Protein AF-X1BWQ9-F1 (afdb_monomer)

pLDDT: mean 80.92, std 18.8, range [32.78, 98.62]

Structure (mmCIF, N/CA/C/O backbone):
data_AF-X1BWQ9-F1
#
_entry.id   AF-X1BWQ9-F1
#
loop_
_atom_site.group_PDB
_atom_site.id
_atom_site.type_symbol
_atom_site.label_atom_id
_atom_site.label_alt_id
_atom_site.label_comp_id
_atom_site.label_asym_id
_atom_site.label_entity_id
_atom_site.label_seq_id
_atom_site.pdbx_PDB_ins_code
_atom_site.Cartn_x
_atom_site.Cartn_y
_atom_site.Cartn_z
_atom_site.occupancy
_atom_site.B_iso_or_equiv
_atom_site.auth_seq_id
_atom_site.auth_comp_id
_atom_site.auth_asym_id
_atom_site.auth_atom_id
_atom_site.pdbx_PDB_model_num
ATOM 1 N N . MET A 1 1 ? -18.091 -28.065 23.552 1.00 39.84 1 MET A N 1
ATOM 2 C CA . MET A 1 1 ? -18.417 -26.660 23.874 1.00 39.84 1 MET A CA 1
ATOM 3 C C . MET A 1 1 ? -19.279 -26.149 22.727 1.00 39.84 1 MET A C 1
ATOM 5 O O . MET A 1 1 ? -18.931 -26.414 21.587 1.00 39.84 1 MET A O 1
ATOM 9 N N . SER A 1 2 ? -20.469 -25.638 23.039 1.00 34.06 2 SER A N 1
ATOM 10 C CA . SER A 1 2 ? -21.597 -25.427 22.114 1.00 34.06 2 SER A CA 1
ATOM 11 C C . SER A 1 2 ? -21.289 -24.457 20.966 1.00 34.06 2 SER A C 1
ATOM 13 O O . SER A 1 2 ? -20.650 -23.437 21.198 1.00 34.06 2 SER A O 1
ATOM 15 N N . LEU A 1 3 ? -21.811 -24.745 19.766 1.00 51.91 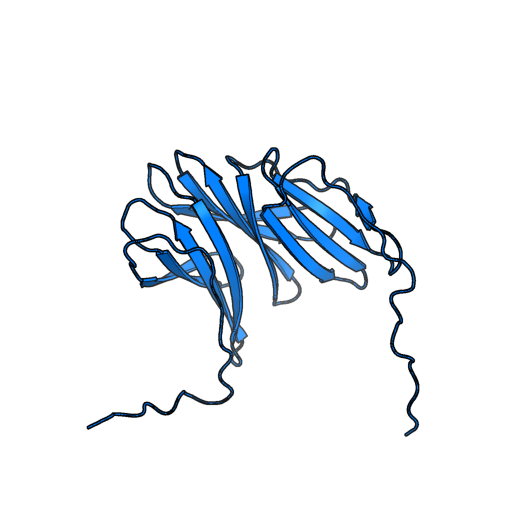3 LEU A N 1
ATOM 16 C CA . LEU A 1 3 ? -21.990 -23.762 18.690 1.00 51.91 3 LEU A CA 1
ATOM 17 C C . LEU A 1 3 ? -23.052 -22.725 19.101 1.00 51.91 3 LEU A C 1
ATOM 19 O O . LEU A 1 3 ? -24.081 -23.118 19.649 1.00 51.91 3 LEU A O 1
ATOM 23 N N . HIS A 1 4 ? -22.817 -21.445 18.793 1.00 39.44 4 HIS A N 1
ATOM 24 C CA . HIS A 1 4 ? -23.744 -20.569 18.058 1.00 39.44 4 HIS A CA 1
ATOM 25 C C . HIS A 1 4 ? -23.160 -19.158 17.888 1.00 39.44 4 HIS A C 1
ATOM 27 O O . HIS A 1 4 ? -22.891 -18.457 18.856 1.00 39.44 4 HIS A O 1
ATOM 33 N N . GLY A 1 5 ? -23.060 -18.737 16.632 1.00 33.94 5 GLY A N 1
ATOM 34 C CA . GLY A 1 5 ? -23.035 -17.352 16.184 1.00 33.94 5 GLY A CA 1
ATOM 35 C C . GLY A 1 5 ? -23.505 -17.394 14.739 1.00 33.94 5 GLY A C 1
ATOM 36 O O . GLY A 1 5 ? -22.820 -17.962 13.897 1.00 33.94 5 GLY A O 1
ATOM 37 N N . ALA A 1 6 ? -24.748 -16.980 14.507 1.00 39.12 6 ALA A N 1
ATOM 38 C CA . ALA A 1 6 ? -25.444 -17.090 13.233 1.00 39.12 6 ALA A CA 1
ATOM 39 C C . ALA A 1 6 ? -24.619 -16.491 12.087 1.00 39.12 6 ALA A C 1
ATOM 41 O O . ALA A 1 6 ? -23.968 -15.465 12.269 1.00 39.12 6 ALA A O 1
ATOM 42 N N . GLY A 1 7 ? -24.682 -17.121 10.910 1.00 40.94 7 GLY A N 1
ATOM 43 C CA . GLY A 1 7 ? -24.214 -16.490 9.683 1.00 40.94 7 GLY A CA 1
ATOM 44 C C . GLY A 1 7 ? -24.874 -15.122 9.571 1.00 40.94 7 GLY A C 1
ATOM 45 O O . GLY A 1 7 ? -26.104 -15.037 9.548 1.00 40.94 7 GLY A O 1
ATOM 46 N N . ALA A 1 8 ? -24.059 -14.069 9.582 1.00 41.94 8 ALA A N 1
ATOM 47 C CA . ALA A 1 8 ? -24.521 -12.726 9.310 1.00 41.94 8 ALA A CA 1
ATOM 48 C C . ALA A 1 8 ? -25.098 -12.741 7.893 1.00 41.94 8 ALA A C 1
ATOM 50 O O . ALA A 1 8 ? -24.376 -12.799 6.900 1.00 41.94 8 ALA A O 1
ATOM 51 N N . VAL A 1 9 ? -26.424 -12.790 7.802 1.00 44.78 9 VAL A N 1
ATOM 52 C CA . VAL A 1 9 ? -27.116 -12.485 6.559 1.00 44.78 9 VAL A CA 1
ATOM 53 C C . VAL A 1 9 ? -26.864 -11.000 6.343 1.00 44.78 9 VAL A C 1
ATOM 55 O O . VAL A 1 9 ? -27.242 -10.192 7.187 1.00 44.78 9 VAL A O 1
ATOM 58 N N . ILE A 1 10 ? -26.196 -10.642 5.247 1.00 50.66 10 ILE A N 1
ATOM 59 C CA . ILE A 1 10 ? -26.117 -9.253 4.791 1.00 50.66 10 ILE A CA 1
ATOM 60 C C . ILE A 1 10 ? -27.555 -8.851 4.436 1.00 50.66 10 ILE A C 1
ATOM 62 O O . ILE A 1 10 ? -28.046 -9.147 3.351 1.00 50.66 10 ILE A O 1
ATOM 66 N N . THR A 1 11 ? -28.290 -8.290 5.398 1.00 50.88 11 THR A N 1
ATOM 67 C CA . THR A 1 11 ? -29.706 -7.913 5.236 1.00 50.88 11 THR A CA 1
ATOM 68 C C . THR A 1 11 ? -29.882 -6.537 4.609 1.00 50.88 11 THR A C 1
ATOM 70 O O . THR A 1 11 ? -30.988 -6.176 4.215 1.00 50.88 11 THR A O 1
ATOM 73 N N . THR A 1 12 ? -28.796 -5.782 4.492 1.00 52.22 12 THR A N 1
ATOM 74 C CA . THR A 1 12 ? -28.752 -4.456 3.885 1.00 52.22 12 THR A CA 1
ATOM 75 C C . THR A 1 12 ? -27.552 -4.410 2.958 1.00 52.22 12 THR A C 1
ATOM 77 O O . THR A 1 12 ? -26.409 -4.411 3.403 1.00 52.22 12 THR A O 1
ATOM 80 N N . LEU A 1 13 ? -27.828 -4.419 1.654 1.00 53.38 13 LEU A N 1
ATOM 81 C CA . LEU A 1 13 ? -26.870 -3.989 0.649 1.00 53.38 13 LEU A CA 1
ATOM 82 C C . LEU A 1 13 ? -26.889 -2.461 0.687 1.00 53.38 13 LEU A C 1
ATOM 84 O O . LEU A 1 13 ? -27.791 -1.852 0.11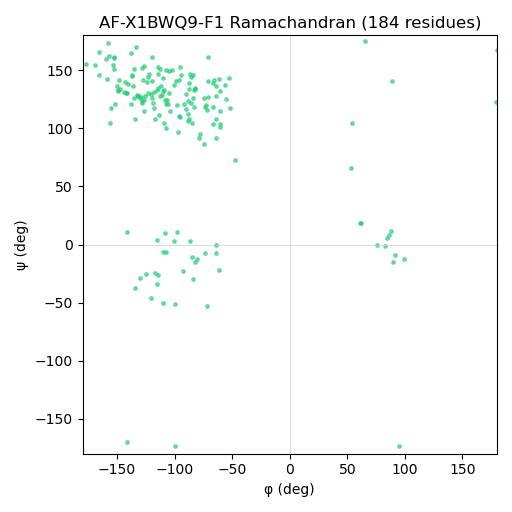4 1.00 53.38 13 LEU A O 1
ATOM 88 N N . ASP A 1 14 ? -25.964 -1.860 1.430 1.00 55.56 14 ASP A N 1
ATOM 89 C CA . ASP A 1 14 ? -25.725 -0.428 1.298 1.00 55.56 14 ASP A CA 1
ATOM 90 C C . ASP A 1 14 ? -24.801 -0.204 0.095 1.00 55.56 14 ASP A C 1
ATOM 92 O O . ASP A 1 14 ? -23.837 -0.946 -0.112 1.00 55.56 14 ASP A O 1
ATOM 96 N N . GLN A 1 15 ? -25.139 0.770 -0.746 1.00 62.56 15 GLN A N 1
ATOM 97 C CA . GLN A 1 15 ? -24.367 1.115 -1.934 1.00 62.56 15 GLN A CA 1
ATOM 98 C C . GLN A 1 15 ? -23.858 2.537 -1.765 1.00 62.56 15 GLN A C 1
ATOM 100 O O . GLN A 1 15 ? -24.610 3.501 -1.913 1.00 62.56 15 GLN A O 1
ATOM 105 N N . PHE A 1 16 ? -22.557 2.665 -1.530 1.00 58.97 16 PHE A N 1
ATOM 106 C CA . PHE A 1 16 ? -21.894 3.955 -1.604 1.00 58.97 16 PHE A CA 1
ATOM 107 C C . PHE A 1 16 ? -21.432 4.197 -3.043 1.00 58.97 16 PHE A C 1
ATOM 109 O O . PHE A 1 16 ? -20.581 3.482 -3.571 1.00 58.97 16 PHE A O 1
ATOM 116 N N . ASN A 1 17 ? -22.044 5.175 -3.711 1.00 62.47 17 ASN A N 1
ATOM 117 C CA . ASN A 1 17 ? -21.663 5.552 -5.068 1.00 62.47 17 ASN A CA 1
ATOM 118 C C . ASN A 1 17 ? -20.540 6.581 -5.014 1.00 62.47 17 ASN A C 1
ATOM 120 O O . ASN A 1 17 ? -20.774 7.745 -4.687 1.00 62.47 17 ASN A O 1
ATOM 124 N N . PHE A 1 18 ? -19.335 6.156 -5.375 1.00 61.69 18 PHE A N 1
ATOM 125 C CA . PHE A 1 18 ? -18.223 7.070 -5.595 1.00 61.69 18 PHE A CA 1
ATOM 126 C C . PHE A 1 18 ? -18.464 7.877 -6.877 1.00 61.69 18 PHE A C 1
ATOM 128 O O . PHE A 1 18 ? -18.989 7.365 -7.869 1.00 61.69 18 PHE A O 1
ATOM 135 N N . SER A 1 19 ? -18.117 9.165 -6.853 1.00 51.50 19 SER A N 1
ATOM 136 C CA . SER A 1 19 ? -18.332 10.084 -7.979 1.00 51.50 19 SER A CA 1
ATOM 137 C C . SER A 1 19 ? -17.370 9.849 -9.149 1.00 51.50 19 SER A C 1
ATOM 139 O O . SER A 1 19 ? -17.547 10.448 -10.211 1.00 51.50 19 SER A O 1
ATOM 141 N N . THR A 1 20 ? -16.376 8.973 -8.979 1.00 56.62 20 THR A N 1
ATOM 142 C CA . THR A 1 20 ? -15.365 8.632 -9.982 1.00 56.62 20 THR A CA 1
ATOM 143 C C . THR A 1 20 ? -15.081 7.132 -10.027 1.00 56.62 20 THR A C 1
ATOM 145 O O . THR A 1 20 ? -15.497 6.373 -9.153 1.00 56.62 20 THR A O 1
ATOM 148 N N . PHE A 1 21 ? -14.416 6.695 -11.102 1.00 55.03 21 PHE A N 1
ATOM 149 C CA . PHE A 1 21 ? -13.987 5.309 -11.281 1.00 55.03 21 PHE A CA 1
ATOM 150 C C . PHE A 1 21 ? -13.036 4.937 -10.131 1.00 55.03 21 PHE A C 1
ATOM 152 O O . PHE A 1 21 ? -11.969 5.545 -10.005 1.00 55.03 21 PHE A O 1
ATOM 159 N N . GLY A 1 22 ? -13.453 3.999 -9.277 1.00 58.47 22 GLY A N 1
ATOM 160 C CA . GLY A 1 22 ? -12.607 3.453 -8.218 1.00 58.47 22 GLY A CA 1
ATOM 161 C C . GLY A 1 22 ? -11.526 2.577 -8.839 1.00 58.47 22 GLY A C 1
ATOM 162 O O . GLY A 1 22 ? -11.842 1.718 -9.661 1.00 58.47 22 GLY A O 1
ATOM 163 N N . GLY A 1 23 ? -10.267 2.845 -8.501 1.00 78.69 23 GLY A N 1
ATOM 164 C CA . GLY A 1 23 ? -9.135 2.023 -8.916 1.00 78.69 23 GLY A CA 1
ATOM 165 C C . GLY A 1 23 ? -9.138 0.698 -8.165 1.00 78.69 23 GLY A C 1
ATOM 166 O O . GLY A 1 23 ? -9.162 -0.353 -8.794 1.00 78.69 23 GLY A O 1
ATOM 167 N N . ASP A 1 24 ? -9.209 0.778 -6.832 1.00 90.25 24 ASP A N 1
ATOM 168 C CA . ASP A 1 24 ? -9.172 -0.367 -5.922 1.00 90.25 24 ASP A CA 1
ATOM 169 C C . ASP A 1 24 ? -9.629 0.035 -4.501 1.00 90.25 24 ASP A C 1
ATOM 171 O O . ASP A 1 24 ? -9.744 1.230 -4.190 1.00 90.25 24 ASP A O 1
ATOM 175 N N . ALA A 1 25 ? -9.919 -0.945 -3.641 1.00 92.50 25 ALA A N 1
ATOM 176 C CA . ALA A 1 25 ? -10.301 -0.735 -2.249 1.00 92.50 25 ALA A CA 1
ATOM 177 C C . ALA A 1 25 ? -9.843 -1.878 -1.328 1.00 92.50 25 ALA A C 1
ATOM 179 O O . ALA A 1 25 ? -9.977 -3.053 -1.666 1.00 92.50 25 ALA A O 1
ATOM 180 N N . ALA A 1 26 ? -9.403 -1.541 -0.112 1.00 95.56 26 ALA A N 1
ATOM 181 C CA . ALA A 1 26 ? -8.907 -2.520 0.856 1.00 95.56 26 ALA A CA 1
ATOM 182 C C . ALA A 1 26 ? -9.411 -2.268 2.286 1.00 95.56 26 ALA A C 1
ATOM 184 O O . ALA A 1 26 ? -9.550 -1.132 2.743 1.00 95.56 26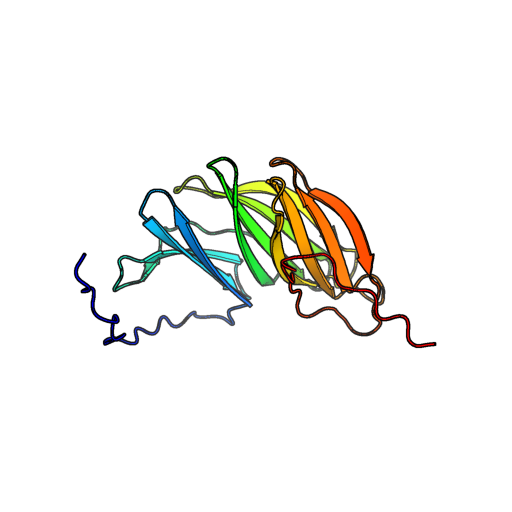 ALA A O 1
ATOM 185 N N . TRP A 1 27 ? -9.656 -3.354 3.017 1.00 96.94 27 TRP A N 1
ATOM 186 C CA . TRP A 1 27 ? -10.112 -3.318 4.408 1.00 96.94 27 TRP A CA 1
ATOM 187 C C . TRP A 1 27 ? -8.943 -3.417 5.392 1.00 96.94 27 TRP A C 1
ATOM 189 O O . TRP A 1 27 ? -7.975 -4.133 5.137 1.00 96.94 27 TRP A O 1
ATOM 199 N N . LEU A 1 28 ? -9.066 -2.742 6.534 1.00 97.88 28 LEU A N 1
ATOM 200 C CA . LEU A 1 28 ? -8.136 -2.797 7.662 1.00 97.88 28 LEU A CA 1
ATOM 201 C C . LEU A 1 28 ? -8.917 -2.906 8.976 1.00 97.88 28 LEU A C 1
ATOM 203 O O . LEU A 1 28 ? -9.857 -2.155 9.197 1.00 97.88 28 LEU A O 1
ATOM 207 N N . GLU A 1 29 ? -8.483 -3.778 9.883 1.00 97.12 29 GLU A N 1
ATOM 208 C CA . GLU A 1 29 ? -8.978 -3.835 11.263 1.00 97.12 29 GLU A CA 1
ATOM 209 C C . GLU A 1 29 ? -7.888 -3.345 12.214 1.00 97.12 29 GLU A C 1
ATOM 211 O O . GLU A 1 29 ? -6.930 -4.069 12.482 1.00 97.12 29 GLU A O 1
ATOM 216 N N . SER A 1 30 ? -8.011 -2.129 12.745 1.00 95.75 30 SER A N 1
ATOM 217 C CA . SER A 1 30 ? -6.983 -1.537 13.607 1.00 95.75 30 SER A CA 1
ATOM 218 C C . SER A 1 30 ? -7.566 -0.954 14.884 1.00 95.75 30 SER A C 1
ATOM 220 O O . SER A 1 30 ? -8.529 -0.189 14.867 1.00 95.75 30 SER A O 1
ATOM 222 N N . GLY A 1 31 ? -7.001 -1.354 16.026 1.00 92.12 31 GLY A N 1
ATOM 223 C CA . GLY A 1 31 ? -7.430 -0.863 17.338 1.00 92.12 31 GLY A CA 1
ATOM 224 C C . GLY A 1 31 ? -8.893 -1.170 17.695 1.00 92.12 31 GLY A C 1
ATOM 225 O O . GLY A 1 31 ? -9.441 -0.522 18.582 1.00 92.12 31 GLY A O 1
ATOM 226 N N . GLY A 1 32 ? -9.526 -2.141 17.025 1.00 93.31 32 GLY A N 1
ATOM 227 C CA . GLY A 1 32 ? -10.955 -2.446 17.172 1.00 93.31 32 GLY A CA 1
ATOM 228 C C . GLY A 1 32 ? -11.883 -1.615 16.278 1.00 93.31 32 GLY A C 1
ATOM 229 O O . GLY A 1 32 ? -13.097 -1.695 16.450 1.00 93.31 32 GLY A O 1
ATOM 230 N N . THR A 1 33 ? -11.326 -0.839 15.347 1.00 95.88 33 THR A N 1
ATOM 231 C CA . THR A 1 33 ? -12.062 -0.099 14.319 1.00 95.88 33 THR A CA 1
ATOM 232 C C . THR A 1 33 ? -11.811 -0.721 12.948 1.00 95.88 33 THR A C 1
ATOM 234 O O . THR A 1 33 ? -10.659 -0.923 12.557 1.00 95.88 33 THR A O 1
ATOM 237 N N . THR A 1 34 ? -12.889 -0.944 12.198 1.00 97.44 34 THR A N 1
ATOM 238 C CA . THR A 1 34 ? -12.830 -1.334 10.790 1.00 97.44 34 THR A CA 1
ATOM 239 C C . THR A 1 34 ? -12.684 -0.095 9.914 1.00 97.44 34 THR A C 1
ATOM 241 O O . THR A 1 34 ? -13.517 0.815 9.972 1.00 97.44 34 THR A O 1
ATOM 244 N N . TYR A 1 35 ? -11.664 -0.076 9.064 1.00 96.94 35 TYR A N 1
ATOM 245 C CA . TYR A 1 35 ? -11.426 0.951 8.060 1.00 96.94 35 TYR A CA 1
ATOM 246 C C . TYR A 1 35 ? -11.542 0.372 6.648 1.00 96.94 35 TYR A C 1
ATOM 248 O O . TYR A 1 35 ? -11.157 -0.770 6.396 1.00 96.94 35 TYR A O 1
ATOM 256 N N . LEU A 1 36 ? -12.025 1.188 5.717 1.00 95.19 36 LEU A N 1
ATOM 257 C CA . LEU A 1 36 ? -11.995 0.930 4.280 1.00 95.19 36 LEU A CA 1
ATOM 258 C C . LEU A 1 36 ? -11.200 2.045 3.614 1.00 95.19 36 LEU A C 1
ATOM 260 O O . LEU A 1 36 ? -11.534 3.216 3.780 1.00 95.19 36 LEU A O 1
ATOM 264 N N . VAL A 1 37 ? -10.183 1.684 2.841 1.00 94.25 37 VAL A N 1
ATOM 265 C CA . VAL A 1 37 ? -9.494 2.617 1.951 1.00 94.25 37 VAL A CA 1
ATOM 266 C C . VAL A 1 37 ? -10.022 2.458 0.536 1.00 94.25 37 VAL A C 1
ATOM 268 O O . VAL A 1 37 ? -10.270 1.335 0.103 1.00 94.25 37 VAL A O 1
ATOM 271 N N . VAL A 1 38 ? -10.186 3.566 -0.182 1.00 91.56 38 VAL A N 1
ATOM 272 C CA . VAL A 1 38 ? -10.612 3.579 -1.587 1.00 91.56 38 VAL A CA 1
ATOM 273 C C . VAL A 1 38 ? -9.698 4.506 -2.381 1.00 91.56 38 VAL A C 1
ATOM 275 O O . VAL A 1 38 ? -9.493 5.654 -1.987 1.00 91.56 38 VAL A O 1
ATOM 278 N N . GLY A 1 39 ? -9.156 4.013 -3.495 1.00 89.44 39 GLY A N 1
ATOM 279 C CA . GLY A 1 39 ? -8.399 4.799 -4.475 1.00 89.44 39 GLY A CA 1
ATOM 280 C C . GLY A 1 39 ? -9.235 5.130 -5.716 1.00 89.44 39 GLY A C 1
ATOM 281 O O . GLY A 1 39 ? -10.120 4.359 -6.091 1.00 89.44 39 GLY A O 1
ATOM 282 N N . GLY A 1 40 ? -8.971 6.261 -6.383 1.00 82.19 40 GLY A N 1
ATOM 283 C CA . GLY A 1 40 ? -9.768 6.691 -7.540 1.00 82.19 40 GLY A CA 1
ATOM 284 C C . GLY A 1 40 ? -9.091 7.673 -8.503 1.00 82.19 40 GLY A C 1
ATOM 285 O O . GLY A 1 40 ? -7.990 8.166 -8.268 1.00 82.19 40 GLY A O 1
ATOM 286 N N . ALA A 1 41 ? -9.782 7.947 -9.617 1.00 67.19 41 ALA A N 1
ATOM 287 C CA . ALA A 1 41 ? -9.221 8.594 -10.810 1.00 67.19 41 ALA A CA 1
ATOM 288 C C . ALA A 1 41 ? -9.075 10.132 -10.781 1.00 67.19 41 ALA A C 1
ATOM 290 O O . ALA A 1 41 ? -8.455 10.677 -11.692 1.00 67.19 41 ALA A O 1
ATOM 291 N N . SER A 1 42 ? -9.670 10.849 -9.817 1.00 62.16 42 SER A N 1
ATOM 292 C CA . SER A 1 42 ? -9.624 12.326 -9.792 1.00 62.16 42 SER A CA 1
ATOM 293 C C . SER A 1 42 ? -8.857 12.949 -8.623 1.00 62.16 42 SER A C 1
ATOM 295 O O . SER A 1 42 ? -8.428 14.079 -8.816 1.00 62.16 42 SER A O 1
ATOM 297 N N . VAL A 1 43 ? -8.743 12.259 -7.471 1.00 55.59 43 VAL A N 1
ATOM 298 C CA . VAL A 1 43 ? -7.943 12.515 -6.234 1.00 55.59 43 VAL A CA 1
ATOM 299 C C . VAL A 1 43 ? -8.184 11.295 -5.298 1.00 55.59 43 VAL A C 1
ATOM 301 O O . VAL A 1 43 ? -9.284 10.747 -5.331 1.00 55.59 43 VAL A O 1
ATOM 304 N N . ASP A 1 44 ? -7.333 10.907 -4.346 1.00 74.12 44 ASP A N 1
ATOM 305 C CA . ASP A 1 44 ? -6.241 9.940 -4.552 1.00 74.12 44 ASP A CA 1
ATOM 306 C C . ASP A 1 44 ? -6.391 8.726 -3.641 1.00 74.12 44 ASP A C 1
ATOM 308 O O . ASP A 1 44 ? -6.295 7.590 -4.080 1.00 74.12 44 ASP A O 1
ATOM 312 N N . VAL A 1 45 ? -6.677 8.941 -2.370 1.00 89.06 45 VAL A N 1
ATOM 313 C CA . VAL A 1 45 ? -7.021 7.884 -1.423 1.00 89.06 45 VAL A CA 1
ATOM 314 C C . VAL A 1 45 ? -7.970 8.508 -0.418 1.00 89.06 45 VAL A C 1
ATOM 316 O O . VAL A 1 45 ? -7.671 9.594 0.071 1.00 89.06 45 VAL A O 1
ATOM 319 N N . GLU A 1 46 ? -9.080 7.852 -0.095 1.00 91.62 46 GLU A N 1
ATOM 320 C CA . GLU A 1 46 ? -9.960 8.240 1.012 1.00 91.62 46 GLU A CA 1
ATOM 321 C C . GLU A 1 46 ? -10.142 7.065 1.976 1.00 91.62 46 GLU A C 1
ATOM 323 O O . GLU A 1 46 ? -10.265 5.915 1.547 1.00 91.62 46 GLU A O 1
ATOM 328 N N . ILE A 1 47 ? -10.151 7.360 3.280 1.00 93.62 47 ILE A N 1
ATOM 329 C CA . ILE A 1 47 ? -10.394 6.370 4.332 1.00 93.62 47 ILE A CA 1
ATOM 330 C C . ILE A 1 47 ? -11.767 6.596 4.968 1.00 93.62 47 ILE A C 1
ATOM 332 O O . ILE A 1 47 ? -12.118 7.698 5.402 1.00 93.62 47 ILE A O 1
ATOM 336 N N . PHE A 1 48 ? -12.509 5.507 5.105 1.00 93.44 48 PHE A N 1
ATOM 337 C CA . PHE A 1 48 ? -13.789 5.424 5.792 1.00 93.44 48 PHE A CA 1
ATOM 338 C C . PHE A 1 48 ? -13.658 4.537 7.029 1.00 93.44 48 PHE A C 1
ATOM 340 O O . PHE A 1 48 ? -12.841 3.618 7.040 1.00 93.44 48 PHE A O 1
ATOM 347 N N . THR A 1 49 ? -14.485 4.764 8.046 1.00 95.75 49 THR A N 1
ATOM 348 C CA . THR A 1 49 ? -14.771 3.762 9.080 1.00 95.75 49 THR A CA 1
ATOM 349 C C . THR A 1 49 ? -16.039 2.993 8.743 1.00 95.75 49 THR A C 1
ATOM 351 O O . THR A 1 49 ? -16.939 3.519 8.084 1.00 95.75 49 THR A O 1
ATOM 354 N N . PHE A 1 50 ? -16.124 1.755 9.222 1.00 93.69 50 PHE A N 1
ATOM 355 C CA . PHE A 1 50 ? -17.312 0.918 9.128 1.00 93.69 50 PHE A CA 1
ATOM 356 C C . PHE A 1 50 ? -17.716 0.414 10.512 1.00 93.69 50 PHE A C 1
ATOM 358 O O . PHE A 1 50 ? -16.907 -0.162 11.232 1.00 93.69 50 PHE A O 1
ATOM 365 N N . ASP A 1 51 ? -18.975 0.619 10.889 1.00 89.62 51 ASP A N 1
ATOM 366 C CA . ASP A 1 51 ? -19.504 0.211 12.201 1.00 89.62 51 ASP A CA 1
ATOM 367 C C . ASP A 1 51 ? -20.256 -1.134 12.175 1.00 89.62 51 ASP A C 1
ATOM 369 O O . ASP A 1 51 ? -20.943 -1.495 13.132 1.00 89.62 51 ASP A O 1
ATOM 373 N N . GLY A 1 52 ? -20.155 -1.875 11.067 1.00 87.00 52 GLY A N 1
ATOM 374 C CA . GLY A 1 52 ? -20.956 -3.074 10.807 1.00 87.00 52 GLY A CA 1
ATOM 375 C C . GLY A 1 52 ? -22.253 -2.797 10.042 1.00 87.00 52 GLY A C 1
ATOM 376 O O . GLY A 1 52 ? -22.913 -3.744 9.610 1.00 87.00 52 GLY A O 1
ATOM 377 N N . SER A 1 53 ? -22.619 -1.527 9.849 1.00 85.31 53 SER A N 1
ATOM 378 C CA . SER A 1 53 ? -23.835 -1.123 9.139 1.00 85.31 53 SER A CA 1
ATOM 379 C C . SER A 1 53 ? -23.633 0.007 8.132 1.00 85.31 53 SER A C 1
ATOM 381 O O . SER A 1 53 ? -24.248 -0.038 7.070 1.00 85.31 53 SER A O 1
ATOM 383 N N . THR A 1 54 ? -22.778 0.987 8.427 1.00 85.62 54 THR A N 1
ATOM 384 C CA . THR A 1 54 ? -22.610 2.201 7.618 1.00 85.62 54 THR A CA 1
ATOM 385 C C . THR A 1 54 ? -21.145 2.581 7.445 1.00 85.62 54 THR A C 1
ATOM 387 O O . THR A 1 54 ? -20.329 2.382 8.347 1.00 85.62 54 THR A O 1
ATOM 390 N N . LEU A 1 55 ? -20.819 3.138 6.274 1.00 89.88 55 LEU A N 1
ATOM 391 C CA . LEU A 1 55 ? -19.524 3.758 5.995 1.00 89.88 55 LEU A CA 1
ATOM 392 C C . LEU A 1 55 ? -19.569 5.245 6.358 1.00 89.88 55 LEU A C 1
ATOM 394 O O . LEU A 1 55 ? -20.455 5.971 5.906 1.00 89.88 55 LEU A O 1
ATOM 398 N N . THR A 1 56 ? -18.592 5.714 7.132 1.00 91.00 56 THR A N 1
ATOM 399 C CA . THR A 1 56 ? -18.447 7.129 7.505 1.00 91.00 56 THR A CA 1
ATOM 400 C C . THR A 1 56 ? -17.078 7.642 7.075 1.00 91.00 56 THR A C 1
ATOM 402 O O . THR A 1 56 ? -16.069 7.009 7.368 1.00 91.00 56 THR A O 1
ATOM 405 N N . THR A 1 57 ? -17.016 8.787 6.386 1.00 90.50 57 THR A N 1
ATOM 406 C CA . THR A 1 57 ? -15.725 9.398 6.018 1.00 90.50 57 THR A CA 1
ATOM 407 C C . THR A 1 57 ? -14.947 9.809 7.269 1.00 90.50 57 THR A C 1
ATOM 409 O O . THR A 1 57 ? -15.504 10.388 8.205 1.00 90.50 57 THR A O 1
ATOM 412 N N . THR A 1 58 ? -13.647 9.516 7.286 1.00 93.62 58 THR A N 1
ATOM 413 C CA . THR A 1 58 ? -12.736 9.970 8.350 1.00 93.62 58 THR A CA 1
ATOM 414 C C . THR A 1 58 ? -12.239 11.398 8.126 1.00 93.62 58 THR A C 1
ATOM 416 O O . THR A 1 58 ? -11.689 12.010 9.039 1.00 93.62 58 THR A O 1
ATOM 419 N N . GLY A 1 59 ? -12.402 11.931 6.909 1.00 90.75 59 GLY A N 1
ATOM 420 C CA . GLY A 1 59 ? -11.736 13.152 6.451 1.00 90.75 59 GLY A CA 1
ATOM 421 C C . GLY A 1 59 ? -10.255 12.965 6.090 1.00 90.75 59 GLY A C 1
ATOM 422 O O . GLY A 1 59 ? -9.611 13.927 5.673 1.00 90.75 59 GLY A O 1
ATOM 423 N N . ILE A 1 60 ? -9.707 11.752 6.224 1.00 92.75 60 ILE A N 1
ATOM 424 C CA . ILE A 1 60 ? -8.326 11.434 5.856 1.00 92.75 60 ILE A CA 1
ATOM 425 C C . ILE A 1 60 ? -8.281 11.158 4.358 1.00 92.75 60 ILE A C 1
ATOM 427 O O . ILE A 1 60 ? -8.913 10.221 3.865 1.00 92.75 60 ILE A O 1
ATOM 431 N N . THR A 1 61 ? -7.520 11.987 3.647 1.00 90.88 61 THR A N 1
ATOM 432 C CA . THR A 1 61 ? -7.340 11.888 2.200 1.00 90.88 61 THR A CA 1
ATOM 433 C C . THR A 1 61 ? -5.872 12.048 1.824 1.00 90.88 61 THR A C 1
ATOM 435 O O . THR A 1 61 ? -5.119 12.727 2.527 1.00 90.88 61 THR A O 1
ATOM 438 N N . LEU A 1 62 ? -5.458 11.425 0.721 1.00 88.81 62 LEU A N 1
ATOM 439 C CA . LEU A 1 62 ? -4.176 11.722 0.081 1.00 88.81 62 LEU A CA 1
ATOM 440 C C . LEU A 1 62 ? -4.370 12.543 -1.187 1.00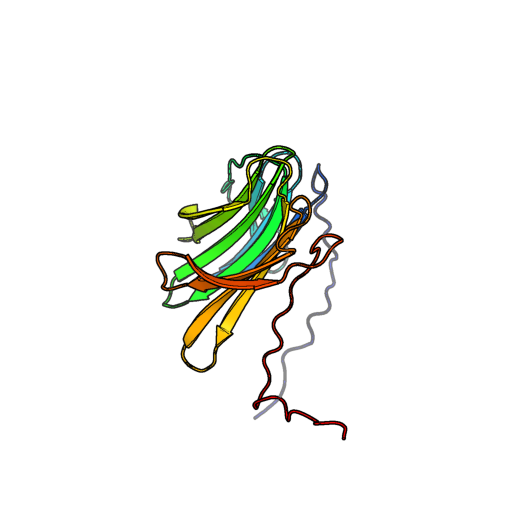 88.81 62 LEU A C 1
ATOM 442 O O . LEU A 1 62 ? -5.418 12.458 -1.814 1.00 88.81 62 LEU A O 1
ATOM 446 N N . SER A 1 63 ? -3.339 13.361 -1.422 1.00 85.81 63 SER A N 1
ATOM 447 C CA . SER A 1 63 ? -2.927 14.140 -2.593 1.00 85.81 63 SER A CA 1
ATOM 448 C C . SER A 1 63 ? -1.848 13.459 -3.476 1.00 85.81 63 SER A C 1
ATOM 450 O O . SER A 1 63 ? -0.691 13.551 -3.068 1.00 85.81 63 SER A O 1
ATOM 452 N N . LEU A 1 64 ? -2.102 12.760 -4.580 1.00 81.94 64 LEU A N 1
ATOM 453 C CA . LEU A 1 64 ? -1.124 12.038 -5.406 1.00 81.94 64 LEU A CA 1
ATOM 454 C C . LEU A 1 64 ? -1.104 12.585 -6.836 1.00 81.94 64 LEU A C 1
ATOM 456 O O . LEU A 1 64 ? -1.986 13.307 -7.295 1.00 81.94 64 LEU A O 1
ATOM 460 N N . VAL A 1 65 ? -0.020 12.276 -7.542 1.00 77.94 65 VAL A N 1
ATOM 461 C CA . VAL A 1 65 ? 0.097 12.589 -8.965 1.00 77.94 65 VAL A CA 1
ATOM 462 C C . VAL A 1 65 ? -0.447 11.399 -9.745 1.00 77.94 65 VAL A C 1
ATOM 464 O O . VAL A 1 65 ? 0.111 10.306 -9.678 1.00 77.94 65 VAL A O 1
ATOM 467 N N . GLY A 1 66 ? -1.531 11.625 -10.483 1.00 81.31 66 GLY A N 1
ATOM 468 C CA . GLY A 1 66 ? -2.165 10.604 -11.311 1.00 81.31 66 GLY A CA 1
ATOM 469 C C . GLY A 1 66 ? -3.322 9.882 -10.628 1.00 81.31 66 GLY A C 1
ATOM 470 O O . GLY A 1 66 ? -3.782 10.269 -9.560 1.00 81.31 66 GLY A O 1
ATOM 471 N N . ALA A 1 67 ? -3.835 8.847 -11.289 1.00 84.75 67 ALA A N 1
ATOM 472 C CA . ALA A 1 67 ? -4.925 8.049 -10.744 1.00 84.75 67 ALA A CA 1
ATOM 473 C C . ALA A 1 67 ? -4.365 7.003 -9.779 1.00 84.75 67 ALA A C 1
ATOM 475 O O . ALA A 1 67 ? -3.442 6.267 -10.137 1.00 84.75 67 ALA A O 1
ATOM 476 N N . THR A 1 68 ? -4.967 6.876 -8.598 1.00 90.69 68 THR A N 1
ATOM 477 C CA . THR A 1 68 ? -4.708 5.720 -7.736 1.00 90.69 68 THR A CA 1
ATOM 478 C C . THR A 1 68 ? -5.419 4.510 -8.303 1.00 90.69 68 THR A C 1
ATOM 480 O O . THR A 1 68 ? -6.627 4.542 -8.554 1.00 90.69 68 THR A O 1
ATOM 483 N N . ARG A 1 69 ? -4.659 3.439 -8.504 1.00 89.12 69 ARG A N 1
ATOM 484 C CA . ARG A 1 69 ? -5.133 2.207 -9.134 1.00 89.12 69 ARG A CA 1
ATOM 485 C C . ARG A 1 69 ? -5.072 1.002 -8.217 1.00 89.12 69 ARG A C 1
ATOM 487 O O . ARG A 1 69 ? -5.847 0.090 -8.445 1.00 89.12 69 ARG A O 1
ATOM 494 N N . ALA A 1 70 ? -4.203 1.024 -7.211 1.00 92.38 70 ALA A N 1
ATOM 495 C CA . ALA A 1 70 ? -3.997 -0.106 -6.322 1.00 92.38 70 ALA A CA 1
ATOM 496 C C . ALA A 1 70 ? -3.809 0.364 -4.883 1.00 92.38 70 ALA A C 1
ATOM 498 O O . ALA A 1 70 ? -3.091 1.341 -4.638 1.00 92.38 70 ALA A O 1
ATOM 499 N N . VAL A 1 71 ? -4.421 -0.333 -3.932 1.00 95.75 71 VAL A N 1
ATOM 500 C CA . VAL A 1 71 ? -4.253 -0.067 -2.503 1.00 95.75 71 VAL A CA 1
ATOM 501 C C . VAL A 1 71 ? -4.203 -1.376 -1.727 1.00 95.75 71 VAL A C 1
ATOM 503 O O . VAL A 1 71 ? -5.080 -2.218 -1.852 1.00 95.75 71 VAL A O 1
ATOM 506 N N . ALA A 1 72 ? -3.210 -1.540 -0.854 1.00 97.62 72 ALA A N 1
ATOM 507 C CA . ALA A 1 72 ? -3.131 -2.726 -0.004 1.00 97.62 72 ALA A CA 1
ATOM 508 C C . ALA A 1 72 ? -2.635 -2.397 1.401 1.00 97.62 72 ALA A C 1
ATOM 510 O O . ALA A 1 72 ? -1.589 -1.763 1.581 1.00 97.62 72 ALA A O 1
ATOM 511 N N . TRP A 1 73 ? -3.371 -2.882 2.400 1.00 98.25 73 TRP A N 1
ATOM 512 C CA . TRP A 1 73 ? -2.993 -2.780 3.805 1.00 98.25 73 TRP A CA 1
ATOM 513 C C . TRP A 1 73 ? -2.039 -3.904 4.222 1.00 98.25 73 TRP A C 1
ATOM 515 O O . TRP A 1 73 ? -2.168 -5.049 3.793 1.00 98.25 73 TRP A O 1
ATOM 525 N N . LEU A 1 74 ? -1.122 -3.578 5.127 1.00 98.12 74 LEU A N 1
ATOM 526 C CA . LEU A 1 74 ? -0.249 -4.502 5.839 1.00 98.12 74 LEU A CA 1
ATOM 527 C C . LEU A 1 74 ? -0.287 -4.165 7.326 1.00 98.12 74 LEU A C 1
ATOM 529 O O . LEU A 1 74 ? 0.028 -3.046 7.713 1.00 98.12 74 LEU A O 1
ATOM 533 N N . GLN A 1 75 ? -0.562 -5.155 8.169 1.00 97.06 75 GLN A N 1
ATOM 534 C CA . GLN A 1 75 ? -0.394 -5.022 9.616 1.00 97.06 75 GLN A CA 1
ATOM 535 C C . GLN A 1 75 ? 0.872 -5.758 10.040 1.00 97.06 75 GLN A C 1
ATOM 537 O O . GLN A 1 75 ? 0.964 -6.980 9.899 1.00 97.06 75 GLN A O 1
ATOM 542 N N . SER A 1 76 ? 1.869 -5.031 10.542 1.00 95.75 76 SER A N 1
ATOM 543 C CA . SER A 1 76 ? 3.132 -5.630 10.973 1.00 95.75 76 SER A CA 1
ATOM 544 C C . SER A 1 76 ? 3.785 -4.859 12.107 1.00 95.75 76 SER A C 1
ATOM 546 O O . SER A 1 76 ? 3.833 -3.633 12.107 1.00 95.75 76 SER A O 1
ATOM 548 N N . GLY A 1 77 ? 4.294 -5.588 13.103 1.00 91.06 77 GLY A N 1
ATOM 549 C CA . GLY A 1 77 ? 5.003 -4.987 14.236 1.00 91.06 77 GLY A CA 1
ATOM 550 C C . GLY A 1 77 ? 4.155 -4.035 15.090 1.00 91.06 77 GLY A C 1
ATOM 551 O O . GLY A 1 77 ? 4.721 -3.236 15.827 1.00 91.06 77 GLY A O 1
ATOM 552 N N . GLY A 1 78 ? 2.821 -4.116 15.001 1.00 93.31 78 GLY A N 1
ATOM 553 C CA . GLY A 1 78 ? 1.894 -3.190 15.664 1.00 93.31 78 GLY A CA 1
ATOM 554 C C . GLY A 1 78 ? 1.614 -1.900 14.887 1.00 93.31 78 GLY A C 1
ATOM 555 O O . GLY A 1 78 ? 0.925 -1.035 15.414 1.00 93.31 78 GLY A O 1
ATOM 556 N N . ASN A 1 79 ? 2.127 -1.782 13.662 1.00 97.12 79 ASN A N 1
ATOM 557 C CA . ASN A 1 79 ? 1.858 -0.676 12.753 1.00 97.12 79 ASN A CA 1
ATOM 558 C C . ASN A 1 79 ? 0.944 -1.135 11.614 1.00 97.12 79 ASN A C 1
ATOM 560 O O . ASN A 1 79 ? 1.034 -2.285 11.167 1.00 97.12 79 ASN A O 1
ATOM 564 N N . ASP A 1 80 ? 0.147 -0.203 11.102 1.00 98.44 80 ASP A N 1
ATOM 565 C CA . ASP A 1 80 ? -0.637 -0.387 9.888 1.00 98.44 80 ASP A CA 1
ATOM 566 C C . ASP A 1 80 ? 0.016 0.400 8.753 1.00 98.44 80 ASP A C 1
ATOM 568 O O . ASP A 1 80 ? 0.193 1.616 8.833 1.00 98.44 80 ASP A O 1
ATOM 572 N N . TYR A 1 81 ? 0.400 -0.301 7.696 1.00 98.62 81 TYR A N 1
ATOM 573 C CA . TYR A 1 81 ? 1.011 0.269 6.507 1.00 98.62 81 TYR A CA 1
ATOM 574 C C . TYR A 1 81 ? 0.051 0.181 5.330 1.00 98.62 81 TYR A C 1
ATOM 576 O O . TYR A 1 81 ? -0.642 -0.820 5.161 1.00 98.62 81 TYR A O 1
ATOM 584 N N . LEU A 1 82 ? 0.052 1.204 4.485 1.00 98.38 82 LEU A N 1
ATOM 585 C CA . LEU A 1 82 ? -0.711 1.258 3.247 1.00 98.38 82 LEU A CA 1
ATOM 586 C C . LEU A 1 82 ? 0.255 1.374 2.071 1.00 98.38 82 LEU A C 1
ATOM 588 O O . LEU A 1 82 ? 0.968 2.371 1.961 1.00 98.38 82 LEU A O 1
ATOM 592 N N . ALA A 1 83 ? 0.253 0.384 1.183 1.00 97.75 83 ALA A N 1
ATOM 593 C CA . ALA A 1 83 ? 0.819 0.540 -0.150 1.00 97.75 83 ALA A CA 1
ATOM 594 C C . ALA A 1 83 ? -0.212 1.223 -1.045 1.00 97.75 83 ALA A C 1
ATOM 596 O O . ALA A 1 83 ? -1.376 0.822 -1.059 1.00 97.75 83 ALA A O 1
ATOM 597 N N . VAL A 1 84 ? 0.225 2.229 -1.797 1.00 95.31 84 VAL A N 1
ATOM 598 C CA . VAL A 1 84 ? -0.588 2.925 -2.792 1.00 95.31 84 VAL A CA 1
ATOM 599 C C . VAL A 1 84 ? 0.149 2.914 -4.120 1.00 95.31 84 VAL A C 1
ATOM 601 O O . VAL A 1 84 ? 1.219 3.512 -4.248 1.00 95.31 84 VAL A O 1
ATOM 604 N N . GLY A 1 85 ? -0.439 2.227 -5.093 1.00 93.06 85 GLY A N 1
ATOM 605 C CA . GLY A 1 85 ? -0.038 2.260 -6.488 1.00 93.06 85 GLY A CA 1
ATOM 606 C C . GLY A 1 85 ? -0.817 3.335 -7.236 1.00 93.06 85 GLY A C 1
ATOM 607 O O . GLY A 1 85 ? -2.051 3.310 -7.291 1.00 93.06 85 GLY A O 1
ATOM 608 N N . ALA A 1 86 ? -0.091 4.278 -7.816 1.00 89.50 86 ALA A N 1
ATOM 609 C CA . ALA A 1 86 ? -0.629 5.338 -8.646 1.00 89.50 86 ALA A CA 1
ATOM 610 C C . ALA A 1 86 ? 0.197 5.487 -9.927 1.00 89.50 86 ALA A C 1
ATOM 612 O O . ALA A 1 86 ? 1.277 4.907 -10.089 1.00 89.50 86 ALA A O 1
ATOM 613 N N . GLY A 1 87 ? -0.315 6.278 -10.857 1.00 80.00 87 GLY A N 1
ATOM 614 C CA . GLY A 1 87 ? 0.467 6.689 -12.007 1.00 80.00 87 GLY A CA 1
ATOM 615 C C . GLY A 1 87 ? -0.292 7.585 -12.962 1.00 80.00 87 GLY A C 1
ATOM 616 O O . GLY A 1 87 ? -1.517 7.740 -12.897 1.00 80.00 87 GLY A O 1
ATOM 617 N N . ASP A 1 88 ? 0.475 8.180 -13.859 1.00 74.56 88 ASP A N 1
ATOM 618 C CA . ASP A 1 88 ? -0.021 8.961 -14.976 1.00 74.56 88 ASP A CA 1
ATOM 619 C C . ASP A 1 88 ? 0.819 8.707 -16.238 1.00 74.56 88 ASP A C 1
ATOM 621 O O . ASP A 1 88 ? 1.672 7.820 -16.313 1.00 74.56 88 ASP A O 1
ATOM 625 N N . SER A 1 89 ? 0.596 9.523 -17.268 1.00 64.06 89 SER A N 1
ATOM 626 C CA . SER A 1 89 ? 1.356 9.434 -18.518 1.00 64.06 89 SER A CA 1
ATOM 627 C C . SER A 1 89 ? 2.861 9.729 -18.381 1.00 64.06 89 SER A C 1
ATOM 629 O O . SER A 1 89 ? 3.596 9.567 -19.356 1.00 64.06 89 SER A O 1
ATOM 631 N N . LEU A 1 90 ? 3.337 10.184 -17.220 1.00 64.12 90 LEU A N 1
ATOM 632 C CA . LEU A 1 90 ? 4.707 10.636 -16.980 1.00 64.12 90 LEU A CA 1
ATOM 633 C C . LEU A 1 90 ? 5.454 9.750 -15.974 1.00 64.12 90 LEU A C 1
ATOM 635 O O . LEU A 1 90 ? 6.649 9.543 -16.164 1.00 64.12 90 LEU A O 1
ATOM 639 N N . SER A 1 91 ? 4.794 9.186 -14.961 1.00 69.56 91 SER A N 1
ATOM 640 C CA . SER A 1 91 ? 5.465 8.338 -13.964 1.00 69.56 91 SER A CA 1
ATOM 641 C C . SER A 1 91 ? 4.525 7.399 -13.215 1.00 69.56 91 SER A C 1
ATOM 643 O O . SER A 1 91 ? 3.437 7.811 -12.812 1.00 69.56 91 SER A O 1
ATOM 645 N N . GLY A 1 92 ? 5.007 6.181 -12.947 1.00 75.44 92 GLY A N 1
ATOM 646 C CA . GLY A 1 92 ? 4.387 5.262 -11.995 1.00 75.44 92 GLY A CA 1
ATOM 647 C C . GLY A 1 92 ? 4.915 5.528 -10.594 1.00 75.44 92 GLY A C 1
ATOM 648 O O . GLY A 1 92 ? 6.111 5.770 -10.421 1.00 75.44 92 GLY A O 1
ATOM 649 N N . LEU A 1 93 ? 4.035 5.493 -9.601 1.00 87.44 93 LEU A N 1
ATOM 650 C CA . LEU A 1 93 ? 4.355 5.811 -8.215 1.00 87.44 93 LEU A CA 1
ATOM 651 C C . LEU A 1 93 ? 3.873 4.687 -7.308 1.00 87.44 93 LEU A C 1
ATOM 653 O O . LEU A 1 93 ? 2.690 4.357 -7.292 1.00 87.44 93 LEU A O 1
ATOM 657 N N . LEU A 1 94 ? 4.794 4.128 -6.530 1.00 93.19 94 LEU A N 1
ATOM 658 C CA . LEU A 1 94 ? 4.474 3.247 -5.416 1.00 93.19 94 LEU A CA 1
ATOM 659 C C . LEU A 1 94 ? 4.877 3.939 -4.125 1.00 93.19 94 LEU A C 1
ATOM 661 O O . LEU A 1 94 ? 6.065 4.110 -3.859 1.00 93.19 94 LEU A O 1
ATOM 665 N N . ASN A 1 95 ? 3.889 4.313 -3.322 1.00 95.44 95 ASN A N 1
ATOM 666 C CA . ASN A 1 95 ? 4.104 4.966 -2.039 1.00 95.44 95 ASN A CA 1
ATOM 667 C C . ASN A 1 95 ? 3.696 4.041 -0.901 1.00 95.44 95 ASN A C 1
ATOM 669 O O . ASN A 1 95 ? 2.631 3.427 -0.946 1.00 95.44 95 ASN A O 1
ATOM 673 N N . ILE A 1 96 ? 4.519 3.992 0.142 1.00 98.12 96 ILE A N 1
ATOM 674 C CA . ILE A 1 96 ? 4.204 3.307 1.392 1.00 98.12 96 ILE A CA 1
ATOM 675 C C . ILE A 1 96 ? 3.918 4.361 2.446 1.00 98.12 96 ILE A C 1
ATOM 677 O O . ILE A 1 96 ? 4.755 5.223 2.709 1.00 98.12 96 ILE A O 1
ATOM 681 N N . TYR A 1 97 ? 2.753 4.280 3.071 1.00 98.00 97 TYR A N 1
ATOM 682 C CA . TYR A 1 97 ? 2.365 5.124 4.192 1.00 98.00 97 TYR A CA 1
ATOM 683 C C . TYR A 1 97 ? 2.253 4.294 5.462 1.00 98.00 97 TYR A C 1
ATOM 685 O O . TYR A 1 97 ? 1.913 3.117 5.403 1.00 98.00 97 TYR A O 1
ATOM 693 N N . ILE A 1 98 ? 2.488 4.920 6.609 1.00 98.19 98 ILE A N 1
ATOM 694 C CA . ILE A 1 98 ? 2.057 4.412 7.910 1.00 98.19 98 ILE A CA 1
ATOM 695 C C . ILE A 1 98 ? 0.786 5.147 8.333 1.00 98.19 98 ILE A C 1
ATOM 697 O O . ILE A 1 98 ? 0.678 6.364 8.154 1.00 98.19 98 ILE A O 1
ATOM 701 N N . PHE A 1 99 ? -0.167 4.397 8.874 1.00 98.25 99 PHE A N 1
ATOM 702 C CA . PHE A 1 99 ? -1.440 4.876 9.386 1.00 98.25 99 PHE A CA 1
ATOM 703 C C . PHE A 1 99 ? -1.476 4.731 10.907 1.00 98.25 99 PHE A C 1
ATOM 705 O O . PHE A 1 99 ? -1.204 3.660 11.443 1.00 98.25 99 PHE A O 1
ATOM 712 N N . ASP A 1 100 ? -1.821 5.810 11.605 1.00 96.69 100 ASP A N 1
ATOM 713 C CA . ASP A 1 100 ? -1.913 5.847 13.072 1.00 96.69 100 ASP A CA 1
ATOM 714 C C . ASP A 1 100 ? -3.362 5.932 13.590 1.00 96.69 100 ASP A C 1
ATOM 716 O O . ASP A 1 100 ? -3.593 6.180 14.775 1.00 96.69 100 ASP A O 1
ATOM 720 N N . GLY A 1 101 ? -4.349 5.755 12.706 1.00 95.81 101 GLY A N 1
ATOM 721 C CA . GLY A 1 101 ? -5.768 5.961 13.008 1.00 95.81 101 GLY A CA 1
ATOM 722 C C . GLY A 1 101 ? -6.265 7.386 12.744 1.00 95.81 101 GLY A C 1
ATOM 723 O O . GLY A 1 101 ? -7.474 7.604 12.685 1.00 95.81 101 GLY A O 1
ATOM 724 N N . LEU A 1 102 ? -5.362 8.357 12.578 1.00 95.19 102 LEU A N 1
ATOM 725 C CA . LEU A 1 102 ? -5.686 9.781 12.435 1.00 95.19 102 LEU A CA 1
ATOM 726 C C . LEU A 1 102 ? -5.102 10.405 11.164 1.00 95.19 102 LEU A C 1
ATOM 728 O O . LEU A 1 102 ? -5.626 11.406 10.677 1.00 95.19 102 LEU A O 1
ATOM 732 N N . SER A 1 103 ? -4.014 9.851 10.635 1.00 95.69 103 SER A N 1
ATOM 733 C CA . SER A 1 103 ? -3.288 10.394 9.493 1.00 95.69 103 SER A CA 1
ATOM 734 C C . SER A 1 103 ? -2.476 9.329 8.755 1.00 95.69 103 SER A C 1
ATOM 736 O O . SER A 1 103 ? -2.198 8.256 9.286 1.00 95.69 103 SER A O 1
ATOM 738 N N . LEU A 1 104 ? -2.084 9.649 7.520 1.00 96.88 104 LEU A N 1
ATOM 739 C CA . LEU A 1 104 ? -1.142 8.869 6.721 1.00 96.88 104 LEU A CA 1
ATOM 740 C C . LEU A 1 104 ? 0.181 9.630 6.629 1.00 96.88 104 LEU A C 1
ATOM 742 O O . LEU A 1 104 ? 0.212 10.773 6.172 1.00 96.88 104 LEU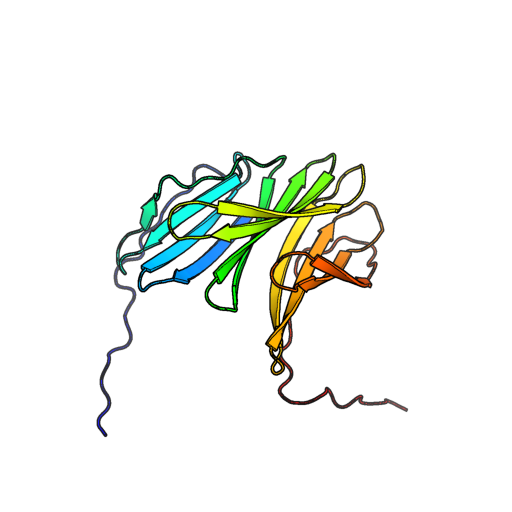 A O 1
ATOM 746 N N . THR A 1 105 ? 1.279 8.995 7.031 1.00 96.94 105 THR A N 1
ATOM 747 C CA . THR A 1 105 ? 2.634 9.557 6.918 1.00 96.94 105 THR A CA 1
ATOM 748 C C . THR A 1 105 ? 3.440 8.749 5.911 1.00 96.94 105 THR A C 1
ATOM 750 O O . THR A 1 105 ? 3.500 7.529 6.023 1.00 96.94 105 THR A O 1
ATOM 753 N N . LEU A 1 106 ? 4.047 9.412 4.920 1.00 96.69 106 LEU A N 1
ATOM 754 C CA . LEU A 1 106 ? 4.878 8.739 3.916 1.00 96.69 106 LEU A CA 1
ATOM 755 C C . LEU A 1 106 ? 6.107 8.112 4.590 1.00 96.69 106 LEU A C 1
ATOM 757 O O . LEU A 1 106 ? 6.839 8.793 5.308 1.00 96.69 106 LEU A O 1
ATOM 761 N N . VAL A 1 107 ? 6.315 6.826 4.335 1.00 98.06 107 VAL A N 1
ATOM 762 C CA . VAL A 1 107 ? 7.447 6.024 4.809 1.00 98.06 107 VAL A CA 1
ATOM 763 C C . VAL A 1 107 ? 8.484 5.894 3.703 1.00 98.06 107 VAL A C 1
ATOM 765 O O . VAL A 1 107 ? 9.649 6.208 3.923 1.00 98.06 107 VAL A O 1
ATOM 768 N N . ASP A 1 108 ? 8.050 5.485 2.510 1.00 97.31 108 ASP A N 1
ATOM 769 C CA . ASP A 1 108 ? 8.934 5.292 1.364 1.00 97.31 108 ASP A CA 1
ATOM 770 C C . ASP A 1 108 ? 8.195 5.494 0.035 1.00 97.31 108 ASP A C 1
ATOM 772 O O . ASP A 1 108 ? 6.962 5.449 -0.016 1.00 97.31 108 ASP A O 1
ATOM 776 N N . SER A 1 109 ? 8.945 5.731 -1.039 1.00 94.25 109 SER A N 1
ATOM 777 C CA . SER A 1 109 ? 8.411 5.947 -2.381 1.00 94.25 109 SER A CA 1
ATOM 778 C C . SER A 1 109 ? 9.359 5.419 -3.453 1.00 94.25 109 SER A C 1
ATOM 780 O O . SER A 1 109 ? 10.557 5.707 -3.448 1.00 94.25 109 SER A O 1
ATOM 782 N N . ILE A 1 110 ? 8.798 4.692 -4.415 1.00 91.94 110 ILE A N 1
ATOM 783 C CA . ILE A 1 110 ? 9.481 4.237 -5.623 1.00 91.94 110 ILE A CA 1
ATOM 784 C C . ILE A 1 110 ? 8.835 4.909 -6.833 1.00 91.94 110 ILE A C 1
ATOM 786 O O . ILE A 1 110 ? 7.612 4.924 -6.979 1.00 91.94 110 ILE A O 1
ATOM 790 N N . ILE A 1 111 ? 9.680 5.440 -7.718 1.00 88.50 111 ILE A N 1
ATOM 791 C CA . ILE A 1 111 ? 9.267 6.038 -8.988 1.00 88.50 111 ILE A CA 1
ATOM 792 C C . ILE A 1 111 ? 9.671 5.096 -10.120 1.00 88.50 111 ILE A C 1
ATOM 794 O O . ILE A 1 111 ? 10.856 4.811 -10.308 1.00 88.50 111 ILE A O 1
ATOM 798 N N . PHE A 1 112 ? 8.688 4.643 -10.891 1.00 81.81 112 PHE A N 1
ATOM 799 C CA . PHE A 1 112 ? 8.884 3.761 -12.035 1.00 81.81 112 PHE A CA 1
ATOM 800 C C . PHE A 1 112 ? 8.944 4.557 -13.339 1.00 81.81 112 PHE A C 1
ATOM 802 O O . PHE A 1 112 ? 7.930 5.077 -13.812 1.00 81.81 112 PHE A O 1
ATOM 809 N N . GLY A 1 113 ? 10.142 4.603 -13.934 1.00 68.31 113 GLY A N 1
ATOM 810 C CA . GLY A 1 113 ? 10.390 5.170 -15.263 1.00 68.31 113 GLY A CA 1
ATOM 811 C C . GLY A 1 113 ? 10.157 6.683 -15.378 1.00 68.31 113 GLY A C 1
ATOM 812 O O . GLY A 1 113 ? 9.735 7.351 -14.441 1.00 68.31 113 GLY A O 1
ATOM 813 N N . ALA A 1 114 ? 10.476 7.237 -16.553 1.00 58.56 114 ALA A N 1
ATOM 814 C CA . ALA A 1 114 ? 10.318 8.667 -16.851 1.00 58.56 114 ALA A CA 1
ATOM 815 C C . ALA A 1 114 ? 9.151 8.980 -17.810 1.00 58.56 114 ALA A C 1
ATOM 817 O O . ALA A 1 114 ? 8.915 10.152 -18.098 1.00 58.56 114 ALA A O 1
ATOM 818 N N . ILE A 1 115 ? 8.485 7.956 -18.373 1.00 60.75 115 ILE A N 1
ATOM 819 C CA . ILE A 1 115 ? 7.384 8.109 -19.338 1.00 60.75 115 ILE A CA 1
ATOM 820 C C . ILE A 1 115 ? 6.437 6.896 -19.242 1.00 60.75 115 ILE A C 1
ATOM 822 O O . ILE A 1 115 ? 6.864 5.775 -19.520 1.00 60.75 115 ILE A O 1
ATOM 826 N N . GLN A 1 116 ? 5.157 7.150 -18.935 1.00 65.88 116 GLN A N 1
ATOM 827 C CA . GLN A 1 116 ? 4.032 6.195 -18.873 1.00 65.88 116 GLN A CA 1
ATOM 828 C C . GLN A 1 116 ? 4.296 4.972 -17.984 1.00 65.88 116 GLN A C 1
ATOM 830 O O . GLN A 1 116 ? 4.405 3.853 -18.481 1.00 65.88 116 GLN A O 1
ATOM 835 N N . GLY A 1 117 ? 4.428 5.212 -16.680 1.00 75.50 117 GLY A N 1
ATOM 836 C CA . GLY A 1 117 ? 4.417 4.159 -15.672 1.00 75.50 117 GLY A CA 1
ATOM 837 C C . GLY A 1 117 ? 3.080 4.169 -14.937 1.00 75.50 117 GLY A C 1
ATOM 838 O O . GLY A 1 117 ? 2.656 5.220 -14.467 1.00 75.50 117 GLY A O 1
ATOM 839 N N . GLU A 1 118 ? 2.419 3.027 -14.802 1.00 84.69 118 GLU A N 1
ATOM 840 C CA . GLU A 1 118 ? 1.246 2.891 -13.933 1.00 84.69 118 GLU A CA 1
ATOM 841 C C . GLU A 1 118 ? 1.420 1.671 -13.033 1.00 84.69 118 GLU A C 1
ATOM 843 O O . GLU A 1 118 ? 1.664 0.573 -13.526 1.00 84.69 118 GLU A O 1
ATOM 848 N N . VAL A 1 119 ? 1.297 1.846 -11.715 1.00 89.62 119 VAL A N 1
ATOM 849 C CA . VAL A 1 119 ? 1.228 0.710 -10.785 1.00 89.62 119 VAL A CA 1
ATOM 850 C C . VAL A 1 119 ? -0.227 0.258 -10.727 1.00 89.62 119 VAL A C 1
ATOM 852 O O . VAL A 1 119 ? -1.061 0.951 -10.151 1.00 89.62 119 VAL A O 1
ATOM 855 N N . HIS A 1 120 ? -0.543 -0.858 -11.376 1.00 88.50 120 HIS A N 1
ATOM 856 C CA . HIS A 1 120 ? -1.913 -1.355 -11.517 1.00 88.50 120 HIS A CA 1
ATOM 857 C C . HIS A 1 120 ? -2.392 -2.174 -10.334 1.00 88.50 120 HIS A C 1
ATOM 859 O O . HIS A 1 120 ? -3.592 -2.201 -10.085 1.00 88.50 120 HIS A O 1
ATOM 865 N N . ASP A 1 121 ? -1.475 -2.850 -9.652 1.00 91.75 121 ASP A N 1
ATOM 866 C CA . ASP A 1 121 ? -1.814 -3.721 -8.539 1.00 91.75 121 ASP A CA 1
ATOM 867 C C . ASP A 1 121 ? -0.643 -3.817 -7.563 1.00 91.75 121 ASP A C 1
ATOM 869 O O . ASP A 1 121 ? 0.521 -3.683 -7.960 1.00 91.75 121 ASP A O 1
ATOM 873 N N . VAL A 1 122 ? -0.947 -4.040 -6.290 1.00 95.44 122 VAL A N 1
ATOM 874 C CA . VAL A 1 122 ? 0.040 -4.231 -5.231 1.00 95.44 122 VAL A CA 1
ATOM 875 C C . VAL A 1 122 ? -0.456 -5.267 -4.237 1.00 95.44 122 VAL A C 1
ATOM 877 O O . VAL A 1 122 ? -1.613 -5.253 -3.831 1.00 95.44 122 VAL A O 1
ATOM 880 N N . GLU A 1 123 ? 0.438 -6.134 -3.771 1.00 96.69 123 GLU A N 1
ATOM 881 C CA . GLU A 1 123 ? 0.076 -7.117 -2.753 1.00 96.69 123 GLU A CA 1
ATOM 882 C C . GLU A 1 123 ? 1.214 -7.372 -1.769 1.00 96.69 123 GLU A C 1
ATOM 884 O O . GLU A 1 123 ? 2.364 -7.636 -2.145 1.00 96.69 123 GLU A O 1
ATOM 889 N N . TRP A 1 124 ? 0.870 -7.333 -0.485 1.00 97.69 124 TRP A N 1
ATOM 890 C CA . TRP A 1 124 ? 1.775 -7.667 0.603 1.00 97.69 124 TRP A CA 1
ATOM 891 C C . TRP A 1 124 ? 1.797 -9.169 0.885 1.00 97.69 124 TRP A C 1
ATOM 893 O O . TRP A 1 124 ? 0.768 -9.840 0.895 1.00 97.69 124 TRP A O 1
ATOM 903 N N . LEU A 1 125 ? 2.972 -9.678 1.243 1.00 95.88 125 LEU A N 1
ATOM 904 C CA . LEU A 1 125 ? 3.156 -11.006 1.813 1.00 95.88 125 LEU A CA 1
ATOM 905 C C . LEU A 1 125 ? 3.964 -10.907 3.101 1.00 95.88 125 LEU A C 1
ATOM 907 O O . LEU A 1 125 ? 5.132 -10.529 3.080 1.00 95.88 125 LEU A O 1
ATOM 911 N N . THR A 1 126 ? 3.385 -11.374 4.204 1.00 94.31 126 THR A N 1
ATOM 912 C CA . THR A 1 126 ? 4.151 -11.713 5.408 1.00 94.31 126 THR A CA 1
ATOM 913 C C . THR A 1 126 ? 4.461 -13.206 5.379 1.00 94.31 126 THR A C 1
ATOM 915 O O . THR A 1 126 ? 3.578 -14.057 5.517 1.00 94.31 126 THR A O 1
ATOM 918 N N . ALA A 1 127 ? 5.728 -13.545 5.164 1.00 92.12 127 ALA A N 1
ATOM 919 C CA . ALA A 1 127 ? 6.192 -14.923 5.167 1.00 92.12 127 ALA A CA 1
ATOM 920 C C . ALA A 1 127 ? 6.182 -15.517 6.586 1.00 92.12 127 ALA A C 1
ATOM 922 O O . ALA A 1 127 ? 6.195 -14.809 7.592 1.00 92.12 127 ALA A O 1
ATOM 923 N N . ALA A 1 128 ? 6.211 -16.849 6.681 1.00 90.31 128 ALA A N 1
ATOM 924 C CA . ALA A 1 128 ? 6.143 -17.563 7.962 1.00 90.31 128 ALA A CA 1
ATOM 925 C C . ALA A 1 128 ? 7.305 -17.243 8.926 1.00 90.31 128 ALA A C 1
ATOM 927 O O . ALA A 1 128 ? 7.185 -17.446 10.131 1.00 90.31 128 ALA A O 1
ATOM 928 N N . ASN A 1 129 ? 8.432 -16.752 8.404 1.00 89.25 129 ASN A N 1
ATOM 929 C CA . ASN A 1 129 ? 9.585 -16.300 9.186 1.00 89.25 129 ASN A CA 1
ATOM 930 C C . ASN A 1 129 ? 9.479 -14.826 9.635 1.00 89.25 129 ASN A C 1
ATOM 932 O O . ASN A 1 129 ? 10.426 -14.315 10.228 1.00 89.25 129 ASN A O 1
ATOM 936 N N . GLY A 1 130 ? 8.370 -14.146 9.332 1.00 91.62 130 GLY A N 1
ATOM 937 C CA . GLY A 1 130 ? 8.146 -12.731 9.629 1.00 91.62 130 GLY A CA 1
ATOM 938 C C . GLY A 1 130 ? 8.748 -11.758 8.613 1.00 91.62 130 GLY A C 1
ATOM 939 O O . GLY A 1 130 ? 8.569 -10.556 8.774 1.00 91.62 130 GLY A O 1
ATOM 940 N N . SER A 1 131 ? 9.445 -12.235 7.575 1.00 95.06 131 SER A N 1
ATOM 941 C CA . SER A 1 131 ? 9.884 -11.370 6.475 1.00 95.06 131 SER A CA 1
ATOM 942 C C . SER A 1 131 ? 8.679 -10.840 5.703 1.00 95.06 131 SER A C 1
ATOM 944 O O . SER A 1 131 ? 7.715 -11.574 5.480 1.00 95.06 131 SER A O 1
ATOM 946 N N . ILE A 1 132 ? 8.755 -9.583 5.279 1.00 97.31 132 ILE A N 1
ATOM 947 C CA . ILE A 1 132 ? 7.675 -8.894 4.578 1.00 97.31 132 ILE A CA 1
ATOM 948 C C . ILE A 1 132 ? 8.133 -8.593 3.161 1.00 97.31 132 ILE A C 1
ATOM 950 O O . ILE A 1 132 ? 9.243 -8.095 2.952 1.00 97.31 132 ILE A O 1
ATOM 954 N N . PHE A 1 133 ? 7.256 -8.874 2.209 1.00 97.50 133 PHE A N 1
ATOM 955 C CA . PHE A 1 133 ? 7.466 -8.611 0.799 1.00 97.50 133 PHE A CA 1
ATOM 956 C C . PHE A 1 133 ? 6.293 -7.834 0.220 1.00 97.50 133 PHE A C 1
ATOM 958 O O . PHE A 1 133 ? 5.162 -7.971 0.684 1.00 97.50 133 PHE A O 1
ATOM 965 N N . LEU A 1 134 ? 6.573 -7.051 -0.811 1.00 97.56 134 LEU A N 1
ATOM 966 C CA . LEU A 1 134 ? 5.582 -6.346 -1.607 1.00 97.56 134 LEU A CA 1
ATOM 967 C C . LEU A 1 134 ? 5.804 -6.701 -3.070 1.00 97.56 134 LEU A C 1
ATOM 969 O O . LEU A 1 134 ? 6.912 -6.531 -3.579 1.00 97.56 134 LEU A O 1
ATOM 973 N N . ALA A 1 135 ? 4.763 -7.197 -3.726 1.00 95.88 135 ALA A N 1
ATOM 974 C CA . ALA A 1 135 ? 4.721 -7.307 -5.174 1.00 95.88 135 ALA A CA 1
ATOM 975 C C . ALA A 1 135 ? 3.990 -6.087 -5.737 1.00 95.88 135 ALA A C 1
ATOM 977 O O . ALA A 1 135 ? 3.002 -5.645 -5.155 1.00 95.88 135 ALA A O 1
ATOM 978 N N . ALA A 1 136 ? 4.462 -5.570 -6.864 1.00 92.88 136 ALA A N 1
ATOM 979 C CA . ALA A 1 136 ? 3.803 -4.511 -7.614 1.00 92.88 136 ALA A CA 1
ATOM 980 C C . ALA A 1 136 ? 3.685 -4.923 -9.082 1.00 92.88 136 ALA A C 1
ATOM 982 O O . ALA A 1 136 ? 4.693 -5.287 -9.691 1.00 92.88 136 ALA A O 1
ATOM 983 N N . ALA A 1 137 ? 2.471 -4.864 -9.631 1.00 90.69 137 ALA A N 1
ATOM 984 C CA . ALA A 1 137 ? 2.208 -4.998 -11.057 1.00 90.69 137 ALA A CA 1
ATOM 985 C C . ALA A 1 137 ? 2.308 -3.619 -11.707 1.00 90.69 137 ALA A 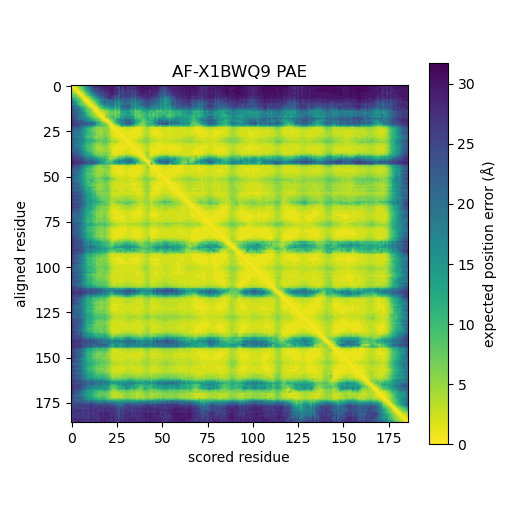C 1
ATOM 987 O O . ALA A 1 137 ? 1.617 -2.684 -11.293 1.00 90.69 137 ALA A O 1
ATOM 988 N N . ILE A 1 138 ? 3.173 -3.480 -12.703 1.00 86.31 138 ILE A N 1
ATOM 989 C CA . ILE A 1 138 ? 3.504 -2.189 -13.293 1.00 86.31 138 ILE A CA 1
ATOM 990 C C . ILE A 1 138 ? 3.308 -2.276 -14.806 1.00 86.31 138 ILE A C 1
ATOM 992 O O . ILE A 1 138 ? 3.593 -3.280 -15.454 1.00 86.31 138 ILE A O 1
ATOM 996 N N . LEU A 1 139 ? 2.798 -1.205 -15.392 1.00 79.69 139 LEU A N 1
ATOM 997 C CA . LEU A 1 139 ? 2.793 -0.989 -16.827 1.00 79.69 139 LEU A CA 1
ATOM 998 C C . LEU A 1 139 ? 3.814 0.108 -17.126 1.00 79.69 139 LEU A C 1
ATOM 1000 O O . LEU A 1 139 ? 3.517 1.281 -16.931 1.00 79.69 139 LEU A O 1
ATOM 1004 N N . VAL A 1 140 ? 5.013 -0.269 -17.578 1.00 72.44 140 VAL A N 1
ATOM 1005 C CA . VAL A 1 140 ? 6.023 0.651 -18.133 1.00 72.44 140 VAL A CA 1
ATOM 1006 C C . VAL A 1 140 ? 6.373 0.178 -19.541 1.00 72.44 140 VAL A C 1
ATOM 1008 O O . VAL A 1 140 ? 6.385 -1.021 -19.789 1.00 72.44 140 VAL A O 1
ATOM 1011 N N . ASN A 1 141 ? 6.639 1.108 -20.465 1.00 65.38 141 ASN A N 1
ATOM 1012 C CA . ASN A 1 141 ? 6.950 0.898 -21.891 1.00 65.38 141 ASN A CA 1
ATOM 1013 C C . ASN A 1 141 ? 8.014 -0.191 -22.210 1.00 65.38 141 ASN A C 1
ATOM 1015 O O . ASN A 1 141 ? 9.110 0.120 -22.680 1.00 65.38 141 ASN A O 1
ATOM 1019 N N . GLY A 1 142 ? 7.661 -1.467 -22.051 1.00 56.31 142 GLY A N 1
ATOM 1020 C CA . GLY A 1 142 ? 8.421 -2.634 -22.492 1.00 56.31 142 GLY A CA 1
ATOM 1021 C C . GLY A 1 142 ? 9.465 -3.198 -21.524 1.00 56.31 142 GLY A C 1
ATOM 1022 O O . GLY A 1 142 ? 10.258 -4.014 -21.989 1.00 56.31 142 GLY A O 1
ATOM 1023 N N . THR A 1 143 ? 9.496 -2.790 -20.248 1.00 59.91 143 THR A N 1
ATOM 1024 C CA . THR A 1 143 ? 10.374 -3.392 -19.222 1.00 59.91 143 THR A CA 1
ATOM 1025 C C . THR A 1 143 ? 9.737 -3.335 -17.822 1.00 59.91 143 THR A C 1
ATOM 1027 O O . THR A 1 143 ? 9.279 -2.272 -17.409 1.00 59.91 143 THR A O 1
ATOM 1030 N N . ASP A 1 144 ? 9.768 -4.474 -17.141 1.00 60.19 144 ASP A N 1
ATOM 1031 C CA . ASP A 1 144 ? 9.295 -4.930 -15.839 1.00 60.19 144 ASP A CA 1
ATOM 1032 C C . ASP A 1 144 ? 7.812 -4.692 -15.562 1.00 60.19 144 ASP A C 1
ATOM 1034 O O . ASP A 1 144 ? 7.354 -3.602 -15.224 1.00 60.19 144 ASP A O 1
ATOM 1038 N N . GLU A 1 145 ? 7.064 -5.789 -15.648 1.00 81.62 145 GLU A N 1
ATOM 1039 C CA . GLU A 1 145 ? 5.634 -5.855 -15.368 1.00 81.62 145 GLU A CA 1
ATOM 1040 C C . GLU A 1 145 ? 5.339 -6.242 -13.924 1.00 81.62 145 GLU A C 1
ATOM 1042 O O . GLU A 1 145 ? 4.241 -5.988 -13.432 1.00 81.62 145 GLU A O 1
ATOM 1047 N N . ILE A 1 146 ? 6.288 -6.907 -13.263 1.00 88.19 146 ILE A N 1
ATOM 1048 C CA . ILE A 1 146 ? 6.183 -7.308 -11.863 1.00 88.19 146 ILE A CA 1
ATOM 1049 C C . ILE A 1 146 ? 7.505 -6.992 -11.179 1.00 88.19 146 ILE A C 1
ATOM 1051 O O . ILE A 1 146 ? 8.555 -7.453 -11.615 1.00 88.19 146 ILE A O 1
ATOM 1055 N N . SER A 1 147 ? 7.449 -6.250 -10.079 1.00 91.44 147 SER A N 1
ATOM 1056 C CA . SER A 1 147 ? 8.592 -6.013 -9.195 1.00 91.44 147 SER A CA 1
ATOM 1057 C C . SER A 1 147 ? 8.301 -6.535 -7.796 1.00 91.44 147 SER A C 1
ATOM 1059 O O . SER A 1 147 ? 7.189 -6.384 -7.288 1.00 91.44 147 SER A O 1
ATOM 1061 N N . VAL A 1 148 ? 9.306 -7.136 -7.163 1.00 95.12 148 VAL A N 1
ATOM 1062 C CA . VAL A 1 148 ? 9.241 -7.657 -5.797 1.00 95.12 148 VAL A CA 1
ATOM 1063 C C . VAL A 1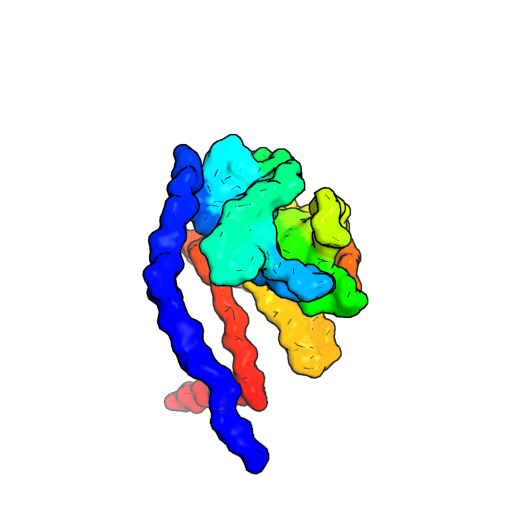 148 ? 10.243 -6.925 -4.916 1.00 95.12 148 VAL A C 1
ATOM 1065 O O . VAL A 1 148 ? 11.433 -6.836 -5.221 1.00 95.12 148 VAL A O 1
ATOM 1068 N N . TYR A 1 149 ? 9.761 -6.467 -3.767 1.00 97.25 149 TYR A N 1
ATOM 1069 C CA . TYR A 1 149 ? 10.537 -5.754 -2.761 1.00 97.25 149 TYR A CA 1
ATOM 1070 C C . TYR A 1 149 ? 10.481 -6.487 -1.424 1.00 97.25 149 TYR A C 1
ATOM 1072 O O . TYR A 1 149 ? 9.446 -7.049 -1.075 1.00 97.25 149 TYR A O 1
ATOM 1080 N N . SER A 1 150 ? 11.557 -6.439 -0.639 1.00 98.06 150 SER A N 1
ATOM 1081 C CA . SER A 1 150 ? 11.478 -6.651 0.812 1.00 98.06 150 SER A CA 1
ATOM 1082 C C . SER A 1 150 ? 11.165 -5.338 1.515 1.00 98.06 150 SER A C 1
ATOM 1084 O O . SER A 1 150 ? 11.680 -4.299 1.105 1.00 98.06 150 SER A O 1
ATOM 1086 N N . PHE A 1 151 ? 10.417 -5.405 2.613 1.00 98.31 151 PHE A N 1
ATOM 1087 C CA . PHE A 1 151 ? 10.134 -4.264 3.480 1.00 98.31 151 PHE A CA 1
ATOM 1088 C C . PHE A 1 151 ? 10.633 -4.528 4.901 1.00 98.31 151 PHE A C 1
ATOM 1090 O O . PHE A 1 151 ? 10.328 -5.566 5.492 1.00 98.31 151 PHE A O 1
ATOM 1097 N N . ASP A 1 152 ? 11.396 -3.591 5.456 1.00 97.12 152 ASP A N 1
ATOM 1098 C CA . ASP A 1 152 ? 11.971 -3.696 6.805 1.00 97.12 152 ASP A CA 1
ATOM 1099 C C . ASP A 1 152 ? 11.202 -2.896 7.873 1.00 97.12 152 ASP A C 1
ATOM 1101 O O . ASP A 1 152 ? 11.607 -2.865 9.036 1.00 97.12 152 ASP A O 1
ATOM 1105 N N . GLY A 1 153 ? 10.086 -2.266 7.491 1.00 96.62 153 GLY A N 1
ATOM 1106 C CA . GLY A 1 153 ? 9.311 -1.357 8.339 1.00 96.62 153 GLY A CA 1
ATOM 1107 C C . GLY A 1 153 ? 9.586 0.127 8.078 1.00 96.62 153 GLY A C 1
ATOM 1108 O O . GLY A 1 153 ? 8.807 0.963 8.541 1.00 96.62 153 GLY A O 1
ATOM 1109 N N . PHE A 1 154 ? 10.646 0.449 7.330 1.00 96.44 154 PHE A N 1
ATOM 1110 C CA . PHE A 1 154 ? 11.080 1.817 7.031 1.00 96.44 154 PHE A CA 1
ATOM 1111 C C . PHE A 1 154 ? 11.333 2.070 5.544 1.00 96.44 154 PHE A C 1
ATOM 1113 O O . PHE A 1 154 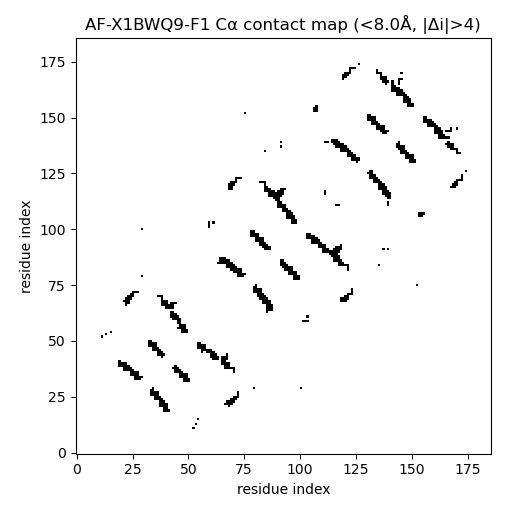? 11.194 3.205 5.105 1.00 96.44 154 PHE A O 1
ATOM 1120 N N . SER A 1 155 ? 11.721 1.052 4.776 1.00 97.25 155 SER A N 1
ATOM 1121 C CA . SER A 1 155 ? 12.032 1.194 3.352 1.00 97.25 155 SER A CA 1
ATOM 1122 C C . SER A 1 155 ? 11.822 -0.098 2.567 1.00 97.25 155 SER A C 1
ATOM 1124 O O . SER A 1 155 ? 11.893 -1.207 3.108 1.00 97.25 155 SER A O 1
ATOM 1126 N N . LEU A 1 156 ? 11.561 0.054 1.273 1.00 97.94 156 LEU A N 1
ATOM 1127 C CA . LEU A 1 156 ? 11.534 -1.007 0.284 1.00 97.94 156 LEU A CA 1
ATOM 1128 C C . LEU A 1 156 ? 12.941 -1.224 -0.279 1.00 97.94 156 LEU A C 1
ATOM 1130 O O . LEU A 1 156 ? 13.640 -0.296 -0.678 1.00 97.94 156 LEU A O 1
ATOM 1134 N N . THR A 1 157 ? 13.349 -2.485 -0.376 1.00 97.25 157 THR A N 1
ATOM 1135 C CA . THR A 1 157 ? 14.559 -2.892 -1.101 1.00 97.25 157 THR A CA 1
ATOM 1136 C C . THR A 1 157 ? 14.159 -3.822 -2.234 1.00 97.25 157 THR A C 1
ATOM 1138 O O . THR A 1 157 ? 13.547 -4.858 -1.983 1.00 97.25 157 THR A O 1
ATOM 1141 N N . PHE A 1 158 ? 14.491 -3.451 -3.474 1.00 94.75 158 PHE A N 1
ATOM 1142 C CA . PHE A 1 158 ? 14.234 -4.288 -4.648 1.00 94.75 158 PHE A CA 1
ATOM 1143 C C . PHE A 1 158 ? 14.973 -5.622 -4.523 1.00 94.75 158 PHE A C 1
ATOM 1145 O O . PHE A 1 158 ? 16.165 -5.648 -4.206 1.00 94.75 158 PHE A O 1
ATOM 1152 N N . LEU A 1 159 ? 14.262 -6.719 -4.770 1.00 95.06 159 LEU A N 1
ATOM 1153 C CA . LEU A 1 159 ? 14.813 -8.070 -4.728 1.00 95.06 159 LEU A CA 1
ATOM 1154 C C . LEU A 1 159 ? 14.907 -8.685 -6.114 1.00 95.06 159 LEU A C 1
ATOM 1156 O O . LEU A 1 159 ? 15.943 -9.251 -6.456 1.00 95.06 159 LEU A O 1
ATOM 1160 N N . ASP A 1 160 ? 13.808 -8.625 -6.860 1.00 91.94 160 ASP A N 1
ATOM 1161 C CA . ASP A 1 160 ? 13.663 -9.317 -8.133 1.00 91.94 160 ASP A CA 1
ATOM 1162 C C . ASP A 1 160 ? 12.544 -8.691 -8.970 1.00 91.94 160 ASP A C 1
ATOM 1164 O O . ASP A 1 160 ? 11.656 -8.016 -8.438 1.00 91.94 160 ASP A O 1
ATOM 1168 N N . GLY A 1 161 ? 12.579 -8.938 -10.274 1.00 87.44 161 GLY A N 1
ATOM 1169 C CA . GLY A 1 161 ? 11.616 -8.417 -11.235 1.00 87.44 161 GLY A CA 1
ATOM 1170 C C . GLY A 1 161 ? 11.472 -9.336 -12.440 1.00 87.44 161 GLY A C 1
ATOM 1171 O O . GLY A 1 161 ? 12.317 -10.199 -12.692 1.00 87.44 161 GLY A O 1
ATOM 1172 N N . ALA A 1 162 ? 10.365 -9.186 -13.157 1.00 85.81 162 ALA A N 1
ATOM 1173 C CA . ALA A 1 162 ? 10.136 -9.898 -14.400 1.00 85.81 162 ALA A CA 1
ATOM 1174 C C . ALA A 1 162 ? 9.528 -8.983 -15.465 1.00 85.81 162 ALA A C 1
ATOM 1176 O O . ALA A 1 162 ? 8.404 -8.490 -15.323 1.00 85.81 162 ALA A O 1
ATOM 1177 N N . ASP A 1 163 ? 10.254 -8.874 -16.575 1.00 82.31 163 ASP A N 1
ATOM 1178 C CA . ASP A 1 163 ? 9.779 -8.337 -17.840 1.00 82.31 163 ASP A CA 1
ATOM 1179 C C . ASP A 1 163 ? 8.830 -9.347 -18.511 1.00 82.31 163 ASP A C 1
ATOM 1181 O O . ASP A 1 163 ? 9.210 -10.459 -18.897 1.00 82.31 163 ASP A O 1
ATOM 1185 N N . TYR A 1 164 ? 7.592 -8.938 -18.714 1.00 72.19 164 TYR A N 1
ATOM 1186 C CA . TYR A 1 164 ? 6.711 -9.459 -19.747 1.00 72.19 164 TYR A CA 1
ATOM 1187 C C . TYR A 1 164 ? 6.719 -8.458 -20.934 1.00 72.19 164 TYR A C 1
ATOM 1189 O O . TYR A 1 164 ? 7.563 -7.573 -21.034 1.00 72.19 164 TYR A O 1
ATOM 1197 N N . THR A 1 165 ? 5.877 -8.652 -21.949 1.00 68.50 165 THR A N 1
ATOM 1198 C CA . THR A 1 165 ? 5.887 -7.783 -23.153 1.00 68.50 165 THR A CA 1
ATOM 1199 C C . THR A 1 165 ? 4.604 -6.971 -23.333 1.00 68.50 165 THR A C 1
ATOM 1201 O O . THR A 1 165 ? 4.442 -6.321 -24.366 1.00 68.50 165 THR A O 1
ATOM 1204 N N . GLN A 1 166 ? 3.662 -7.045 -22.388 1.00 67.25 166 GLN A N 1
ATOM 1205 C CA . GLN A 1 166 ? 2.287 -6.548 -22.543 1.00 67.25 166 GLN A CA 1
ATOM 1206 C C . GLN A 1 166 ? 1.660 -5.865 -21.310 1.00 67.25 166 GLN A C 1
ATOM 1208 O O . GLN A 1 166 ? 0.468 -5.568 -21.346 1.00 67.25 166 GLN A O 1
ATOM 1213 N N . GLY A 1 167 ? 2.415 -5.553 -20.262 1.00 65.50 167 GLY A N 1
ATOM 1214 C CA . GLY A 1 167 ? 1.908 -4.892 -19.058 1.00 65.50 167 GLY A CA 1
ATOM 1215 C C . GLY A 1 167 ? 1.397 -5.844 -17.975 1.00 65.50 167 GLY A C 1
ATOM 1216 O O . GLY A 1 167 ? 0.781 -6.872 -18.264 1.00 65.50 167 GLY A O 1
ATOM 1217 N N . GLY A 1 168 ? 1.685 -5.511 -16.714 1.00 66.25 168 GLY A N 1
ATOM 1218 C CA . GLY A 1 168 ? 1.265 -6.264 -15.541 1.00 66.25 168 GLY A CA 1
ATOM 1219 C C . GLY A 1 168 ? 0.017 -5.611 -14.974 1.00 66.25 168 GLY A C 1
ATOM 1220 O O . GLY A 1 168 ? 0.047 -4.440 -14.609 1.00 66.25 168 GLY A O 1
ATOM 1221 N N . TYR A 1 169 ? -1.083 -6.358 -14.912 1.00 81.94 169 TYR A N 1
AT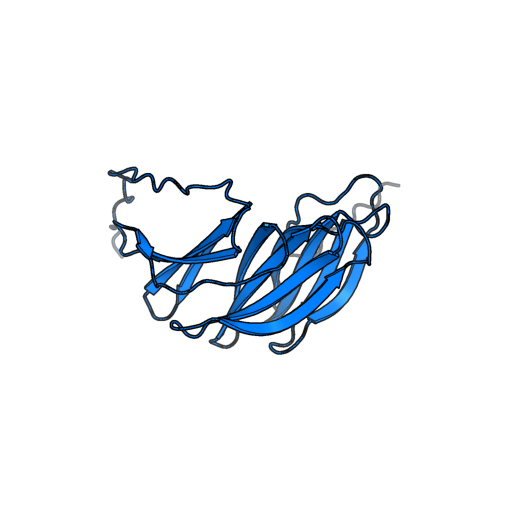OM 1222 C CA . TYR A 1 169 ? -2.379 -5.844 -14.447 1.00 81.94 169 TYR A CA 1
ATOM 1223 C C . TYR A 1 169 ? -2.819 -6.412 -13.099 1.00 81.94 169 TYR A C 1
ATOM 1225 O O . TYR A 1 169 ? -3.852 -6.003 -12.582 1.00 81.94 169 TYR A O 1
ATOM 1233 N N . GLY A 1 170 ? -2.075 -7.376 -12.563 1.00 85.56 170 GLY A N 1
ATOM 1234 C CA . GLY A 1 170 ? -2.398 -8.022 -11.304 1.00 85.56 170 GLY A CA 1
ATOM 1235 C C . GLY A 1 170 ? -1.217 -8.811 -10.764 1.00 85.56 170 GLY A C 1
ATOM 1236 O O . GLY A 1 170 ? -0.449 -9.394 -11.537 1.00 85.56 170 GLY A O 1
ATOM 1237 N N . VAL A 1 171 ? -1.083 -8.840 -9.446 1.00 89.56 171 VAL A N 1
ATOM 1238 C CA . VAL A 1 171 ? -0.117 -9.656 -8.710 1.00 89.56 171 VAL A CA 1
ATOM 1239 C C . VAL A 1 171 ? -0.836 -10.489 -7.655 1.00 89.56 171 VAL A C 1
ATOM 1241 O O . VAL A 1 171 ? -1.954 -10.199 -7.249 1.00 89.56 171 VAL A O 1
ATOM 1244 N N . GLY A 1 172 ? -0.218 -11.614 -7.308 1.00 90.44 172 GLY A N 1
ATOM 1245 C CA . GLY A 1 172 ? -0.826 -12.642 -6.476 1.00 90.44 172 GLY A CA 1
ATOM 1246 C C . GLY A 1 172 ? 0.241 -13.461 -5.765 1.00 90.44 172 GLY A C 1
ATOM 1247 O O . GLY A 1 172 ? 1.010 -14.168 -6.425 1.00 90.44 172 GLY A O 1
ATOM 1248 N N . TRP A 1 173 ? 0.279 -13.438 -4.438 1.00 89.06 173 TRP A N 1
ATOM 1249 C CA . TRP A 1 173 ? 1.142 -14.310 -3.653 1.00 89.06 173 TRP A CA 1
ATOM 1250 C C . TRP A 1 173 ? 0.470 -15.655 -3.405 1.00 89.06 173 TRP A C 1
ATOM 1252 O O . TRP A 1 173 ? -0.565 -15.769 -2.751 1.00 89.06 173 TRP A O 1
ATOM 1262 N N . LEU A 1 174 ? 1.121 -16.732 -3.846 1.00 84.06 174 LEU A N 1
ATOM 1263 C CA . LEU A 1 174 ? 0.752 -18.072 -3.409 1.00 84.06 174 LEU A CA 1
ATOM 1264 C C . LEU A 1 174 ? 1.523 -18.425 -2.136 1.00 84.06 174 LEU A C 1
ATOM 1266 O O . LEU A 1 174 ? 2.708 -18.763 -2.187 1.00 84.06 174 LEU A O 1
ATOM 1270 N N . GLN A 1 175 ? 0.839 -18.428 -0.991 1.00 69.50 175 GLN A N 1
ATOM 1271 C CA . GLN A 1 175 ? 1.414 -18.953 0.245 1.00 69.50 175 GLN A CA 1
ATOM 1272 C C . GLN A 1 175 ? 1.439 -20.490 0.178 1.00 69.50 175 GLN A C 1
ATOM 1274 O O . GLN A 1 175 ? 0.506 -21.186 0.577 1.00 69.50 175 GLN A O 1
ATOM 1279 N N . ALA A 1 176 ? 2.502 -21.054 -0.397 1.00 59.47 176 ALA A N 1
ATOM 1280 C CA . ALA A 1 176 ? 2.651 -22.499 -0.475 1.00 59.47 176 ALA A CA 1
ATOM 1281 C C . ALA A 1 176 ? 2.984 -23.067 0.917 1.00 59.47 176 ALA A C 1
ATOM 1283 O O . ALA A 1 176 ? 4.022 -22.755 1.497 1.00 59.47 176 ALA A O 1
ATOM 1284 N N . ALA A 1 177 ? 2.133 -23.956 1.439 1.00 52.53 177 ALA A N 1
ATOM 1285 C CA . ALA A 1 177 ? 2.310 -24.615 2.743 1.00 52.53 177 ALA A CA 1
ATOM 1286 C C . ALA A 1 177 ? 3.551 -25.539 2.835 1.00 52.53 177 ALA A C 1
ATOM 1288 O O . ALA A 1 177 ? 3.795 -26.178 3.857 1.00 52.53 177 ALA A O 1
ATOM 1289 N N . SER A 1 178 ? 4.319 -25.668 1.756 1.00 49.22 178 SER A N 1
ATOM 1290 C CA . SER A 1 178 ? 5.565 -26.426 1.607 1.00 49.22 178 SER A CA 1
ATOM 1291 C C . SER A 1 178 ? 6.188 -26.027 0.263 1.00 49.22 178 SER A C 1
ATOM 1293 O O . SER A 1 178 ? 5.434 -25.626 -0.628 1.00 49.22 178 SER A O 1
ATOM 1295 N N . PRO A 1 179 ? 7.516 -26.137 0.061 1.00 42.62 179 PRO A N 1
ATOM 1296 C CA . PRO A 1 179 ? 8.118 -25.749 -1.210 1.00 42.62 179 PRO A CA 1
ATOM 1297 C C . PRO A 1 179 ? 7.455 -26.516 -2.366 1.00 42.62 179 PRO A C 1
ATOM 1299 O O . PRO A 1 179 ? 7.211 -27.724 -2.228 1.00 42.62 179 PRO A O 1
ATOM 1302 N N . PRO A 1 180 ? 7.149 -25.852 -3.496 1.00 46.22 180 PRO A N 1
ATOM 1303 C CA . PRO A 1 180 ? 6.601 -26.531 -4.657 1.00 46.22 180 PRO A CA 1
ATOM 1304 C C . PRO A 1 180 ? 7.553 -27.659 -5.058 1.00 46.22 180 PRO A C 1
ATOM 1306 O O . PRO A 1 180 ? 8.754 -27.457 -5.250 1.00 46.22 180 PRO A O 1
ATOM 1309 N N . LYS A 1 181 ? 7.023 -28.882 -5.157 1.00 38.69 181 LYS A N 1
ATOM 1310 C CA . LYS A 1 181 ? 7.771 -29.996 -5.739 1.00 38.69 181 LYS A CA 1
ATOM 1311 C C . LYS A 1 181 ? 8.023 -29.643 -7.198 1.00 38.69 181 LYS A C 1
ATOM 1313 O O . LYS A 1 181 ? 7.093 -29.663 -7.998 1.00 38.69 181 LYS A O 1
ATOM 1318 N N . VAL A 1 182 ? 9.270 -29.321 -7.533 1.00 39.47 182 VAL A N 1
ATOM 1319 C CA . VAL A 1 182 ? 9.696 -29.148 -8.922 1.00 39.47 182 VAL A CA 1
ATOM 1320 C C . VAL A 1 182 ? 9.460 -30.473 -9.640 1.00 39.47 182 VAL A C 1
ATOM 1322 O O . VAL A 1 182 ? 10.203 -31.439 -9.453 1.00 39.47 182 VAL A O 1
ATOM 1325 N N . LEU A 1 183 ? 8.400 -30.535 -10.441 1.00 32.78 183 LEU A N 1
ATOM 1326 C CA . LEU A 1 183 ? 8.161 -31.649 -11.343 1.00 32.78 183 LEU A CA 1
ATOM 1327 C C . LEU A 1 183 ? 9.072 -31.424 -12.551 1.00 32.78 183 LEU A C 1
ATOM 1329 O O . LEU A 1 183 ? 8.726 -30.709 -13.487 1.00 32.78 183 LEU A O 1
ATOM 1333 N N . LYS A 1 184 ? 10.285 -31.985 -12.498 1.00 34.00 184 LYS A N 1
ATOM 1334 C CA . LYS A 1 184 ? 11.113 -32.115 -13.698 1.00 34.00 184 LYS A CA 1
ATOM 1335 C C . LYS A 1 184 ? 10.412 -33.109 -14.619 1.00 34.00 184 LYS A C 1
ATOM 1337 O O . LYS A 1 184 ? 10.419 -34.308 -14.349 1.00 34.00 184 LYS A O 1
ATOM 1342 N N . LEU A 1 185 ? 9.764 -32.601 -15.661 1.00 32.91 185 LEU A N 1
ATOM 1343 C CA . LEU A 1 185 ? 9.383 -33.413 -16.809 1.00 32.91 185 LEU A CA 1
ATOM 1344 C C . LEU A 1 185 ? 10.682 -33.728 -17.565 1.00 32.91 185 LEU A C 1
ATOM 1346 O O . LEU A 1 185 ? 11.372 -32.806 -17.999 1.00 32.91 185 LEU A O 1
ATOM 1350 N N . ASN A 1 186 ? 11.040 -35.014 -17.611 1.00 46.75 186 ASN A N 1
ATOM 1351 C CA . ASN A 1 186 ? 12.088 -35.534 -18.493 1.00 46.75 186 ASN A CA 1
ATOM 1352 C C . ASN A 1 186 ? 11.535 -35.723 -19.904 1.00 46.75 186 ASN A C 1
ATOM 1354 O O . ASN A 1 186 ? 10.350 -36.120 -20.003 1.00 46.75 186 ASN A O 1
#

Secondary structure (DSSP, 8-state):
------------------SS-EEEEEEEEETTEEEEEEEESSS-EEEEEE-SS-EEEEEEEE--SSEEEEEEEEEETTEEEEEEEEEESS-EEEEEEEE-SS-EEEEEEEEE-SSSEEEEEEEEEE-TTS-EEEEEEEE-TTS-SEEEEEE-SS-EEEEEEE--SS----------SS--------

Nearest PDB structures (foldseek):
  8pu0-assembly1_B  TM=7.806E-01  e=8.449E-05  Homo sapiens
  8avg-assembly1_B  TM=6.994E-01  e=5.953E-04  Mus musculus
  8y6b-assembly3_E  TM=6.830E-01  e=4.337E-04  Homo sapiens
  7r5j-assembly1_N0  TM=7.524E-01  e=2.609E-03  Homo sapiens
  2w38-assembly1_A  TM=4.951E-01  e=9.256E-03  Pseudomonas aeruginosa PAO1

Radius of gyration: 18.27 Å; Cα contacts (8 Å, |Δi|>4): 455; chains: 1; bounding box: 44×50×47 Å

InterPro domains:
  IPR060769 EIF3B-like, beta-propeller domain superfamily [SSF69322] (24-158)

Sequence (186 aa):
MSLHGAGAVITTLDQFNFSTFGGDAAWLESGGTTYLVVGGASVDVEIFTFDGSTLTTTGITLSLVGATRAVAWLQSGGNDYLAVGAGDSLSGLLNIYIFDGLSLTLVDSIIFGAIQGEVHDVEWLTAANGSIFLAAAILVNGTDEISVYSFDGFSLTFLDGADYTQGGYGVGWLQAASPPKVLKLN

Solvent-accessible surface area (backbone atoms only — not comparable to full-atom values): 10664 Å² total; per-residue (Å²): 134,85,90,88,76,78,83,82,70,82,86,68,88,78,81,86,83,70,97,55,63,67,42,30,65,35,71,44,82,53,98,91,43,39,34,38,39,40,22,15,59,86,64,22,33,41,38,26,38,43,81,89,83,54,80,41,80,66,83,43,68,48,90,64,73,45,30,17,25,17,43,31,64,43,81,55,98,92,43,39,33,37,40,37,17,15,16,36,78,46,34,10,33,42,36,34,27,41,46,80,90,77,50,77,45,83,56,38,75,47,76,40,72,82,54,35,8,33,21,39,18,49,40,72,43,76,44,98,87,68,51,34,34,38,39,36,4,20,31,34,89,70,55,43,16,35,41,33,26,41,46,81,88,61,48,77,43,86,74,51,70,42,67,57,86,80,61,21,73,63,64,81,87,81,86,64,97,54,82,81,78,80,78,78,82,127

Foldseek 3Di:
DDDDDDDPDCPDPDDDDDPFDWLDKDWDQAPNWIKMWIWGFPFGIWIWTDPPNDTHTLPEGDGDDGGWREWDWDQAPNWIKIWTWGDDQAWTKTWIWIDPPNYTDTQEMDIDDGGDKTFNYKDWDQAPVRWIKMWTQMDDQQDFRIWMWTDPPRYTDTDDTDTDGGTHNYDDDDRDPDPPDPPPDD

Organism: NCBI:txid412755

Mean predicted aligned error: 9.22 Å